Protein AF-A0A6N9DMJ1-F1 (afdb_monomer_lite)

Foldseek 3Di:
DDDPDDPPPPDDDPDDDDPPCCDLLVVLLVLLQVLLVVQLVLLVVLLVCLVVQHADPVRHTWHQPADPDQPDDVSVVVVVVVLNVDSLDLVSSLVSCVNRPTPCSVLLCVLSVPVDLLSRCSVLLNVCSVPVDPVSLVVCQVSCVVVVHPSPDDSSCQQADQDDDPNRTNPGGNSVVSVVSSVSSSVSSD

Radius of gyration: 23.83 Å; chains: 1; bounding box: 73×49×70 Å

Structure (mmCIF, N/CA/C/O backbone):
data_AF-A0A6N9DMJ1-F1
#
_entry.id   AF-A0A6N9DMJ1-F1
#
loop_
_atom_site.group_PDB
_atom_site.id
_atom_site.type_symbol
_atom_site.label_atom_id
_atom_site.label_alt_id
_atom_site.label_comp_id
_atom_site.label_asym_id
_atom_site.label_entity_id
_atom_site.label_seq_id
_atom_site.pdbx_PDB_ins_code
_atom_site.Cartn_x
_atom_site.Cartn_y
_atom_site.Cartn_z
_atom_site.occupancy
_atom_site.B_iso_or_equiv
_atom_site.auth_seq_id
_atom_site.auth_comp_id
_atom_site.auth_asym_id
_atom_site.auth_atom_id
_atom_site.pdbx_PDB_model_num
ATOM 1 N N . MET A 1 1 ? 44.961 -36.821 -47.206 1.00 48.09 1 MET A N 1
ATOM 2 C CA . MET A 1 1 ? 44.931 -35.751 -46.189 1.00 48.09 1 MET A CA 1
ATOM 3 C C . MET A 1 1 ? 43.897 -34.733 -46.658 1.00 48.09 1 MET A C 1
ATOM 5 O O . MET A 1 1 ? 44.241 -33.861 -47.434 1.00 48.09 1 MET A O 1
ATOM 9 N N . GLN A 1 2 ? 42.598 -35.047 -46.607 1.00 44.56 2 GLN A N 1
ATOM 10 C CA . GLN A 1 2 ? 41.718 -34.960 -45.425 1.00 44.56 2 GLN A CA 1
ATOM 11 C C . GLN A 1 2 ? 41.763 -33.569 -44.789 1.00 44.56 2 GLN A C 1
ATOM 13 O O . GLN A 1 2 ? 42.655 -33.308 -44.001 1.00 44.56 2 GLN A O 1
ATOM 18 N N . ASP A 1 3 ? 40.815 -32.719 -45.192 1.00 42.84 3 ASP A N 1
ATOM 19 C CA . ASP A 1 3 ? 40.024 -31.872 -44.287 1.00 42.84 3 ASP A CA 1
ATOM 20 C C . ASP A 1 3 ? 38.804 -31.319 -45.048 1.00 42.84 3 ASP A C 1
ATOM 22 O O . ASP A 1 3 ? 38.715 -30.164 -45.451 1.00 42.84 3 ASP A O 1
ATOM 26 N N . ILE A 1 4 ? 37.854 -32.226 -45.292 1.00 49.34 4 ILE A N 1
ATOM 27 C CA . ILE A 1 4 ? 36.452 -31.923 -45.597 1.00 49.34 4 ILE A CA 1
ATOM 28 C C . ILE A 1 4 ? 35.679 -32.384 -44.363 1.00 49.34 4 ILE A C 1
ATOM 30 O O . ILE A 1 4 ? 35.236 -33.527 -44.314 1.00 49.34 4 ILE A O 1
ATOM 34 N N . ALA A 1 5 ? 35.601 -31.550 -43.329 1.00 48.94 5 ALA A N 1
ATOM 35 C CA . ALA A 1 5 ? 34.722 -31.775 -42.181 1.00 48.94 5 ALA A CA 1
ATOM 36 C C . ALA A 1 5 ? 34.699 -30.534 -41.282 1.00 48.94 5 ALA A C 1
ATOM 38 O O . ALA A 1 5 ? 35.478 -30.433 -40.345 1.00 48.94 5 ALA A O 1
ATOM 39 N N . ASN A 1 6 ? 33.826 -29.574 -41.586 1.00 45.72 6 ASN A N 1
ATOM 40 C CA . ASN A 1 6 ? 33.050 -28.839 -40.574 1.00 45.72 6 ASN A CA 1
ATOM 41 C C . ASN A 1 6 ? 32.061 -27.886 -41.255 1.00 45.72 6 ASN A C 1
ATOM 43 O O . ASN A 1 6 ? 31.980 -26.695 -40.972 1.00 45.72 6 ASN A O 1
ATOM 47 N N . THR A 1 7 ? 31.251 -28.445 -42.153 1.00 46.09 7 THR A N 1
ATOM 48 C CA . THR A 1 7 ? 29.942 -27.880 -42.478 1.00 46.09 7 THR A CA 1
ATOM 49 C C . THR A 1 7 ? 28.982 -28.375 -41.401 1.00 46.09 7 THR A C 1
ATOM 51 O O . THR A 1 7 ? 28.229 -29.323 -41.608 1.00 46.09 7 THR A O 1
ATOM 54 N N . TYR A 1 8 ? 29.051 -27.776 -40.208 1.00 39.81 8 TYR A N 1
ATOM 55 C CA . TYR A 1 8 ? 28.001 -27.945 -39.208 1.00 39.81 8 TYR A CA 1
ATOM 56 C C . TYR A 1 8 ? 26.781 -27.152 -39.673 1.00 39.81 8 TYR A C 1
ATOM 58 O O . TYR A 1 8 ? 26.562 -25.998 -39.316 1.00 39.81 8 TYR A O 1
ATOM 66 N N . VAL A 1 9 ? 25.995 -27.818 -40.515 1.00 46.28 9 VAL A N 1
ATOM 67 C CA . VAL A 1 9 ? 24.560 -27.605 -40.638 1.00 46.28 9 VAL A CA 1
ATOM 68 C C . VAL A 1 9 ? 23.973 -27.875 -39.253 1.00 46.28 9 VAL A C 1
ATOM 70 O O . VAL A 1 9 ? 23.678 -29.015 -38.903 1.00 46.28 9 VAL A O 1
ATOM 73 N N . GLN A 1 10 ? 23.842 -26.837 -38.429 1.00 44.59 10 GLN A N 1
ATOM 74 C CA . GLN A 1 10 ? 22.848 -26.880 -37.368 1.00 44.59 10 GLN A CA 1
ATOM 75 C C . GLN A 1 10 ? 21.499 -26.658 -38.034 1.00 44.59 10 GLN A C 1
ATOM 77 O O . GLN A 1 10 ? 21.154 -25.558 -38.465 1.00 44.59 10 GLN A O 1
ATOM 82 N N . ALA A 1 11 ? 20.792 -27.775 -38.175 1.00 46.66 11 ALA A N 1
ATOM 83 C CA . ALA A 1 11 ? 19.387 -27.830 -38.493 1.00 46.66 11 ALA A CA 1
ATOM 84 C C . ALA A 1 11 ? 18.640 -26.790 -37.650 1.00 46.66 11 ALA A C 1
ATOM 86 O O . ALA A 1 11 ? 18.711 -26.795 -36.420 1.00 46.66 11 ALA A O 1
ATOM 87 N N . GLN A 1 12 ? 17.937 -25.896 -38.339 1.00 42.41 12 GLN A N 1
ATOM 88 C CA . GLN A 1 12 ? 16.855 -25.129 -37.752 1.00 42.41 12 GLN A CA 1
ATOM 89 C C . GLN A 1 12 ? 15.880 -26.139 -37.146 1.00 42.41 12 GLN A C 1
ATOM 91 O O . GLN A 1 12 ? 15.235 -26.893 -37.877 1.00 42.41 12 GLN A O 1
ATOM 96 N N . SER A 1 13 ? 15.817 -26.191 -35.814 1.00 43.28 13 SER A N 1
ATOM 97 C CA . SER A 1 13 ? 14.715 -26.860 -35.132 1.00 43.28 13 SER A CA 1
ATOM 98 C C . SER A 1 13 ? 13.409 -26.276 -35.675 1.00 43.28 13 SER A C 1
ATOM 100 O O . SER A 1 13 ? 13.288 -25.047 -35.738 1.00 43.28 13 SER A O 1
ATOM 102 N N . PRO A 1 14 ? 12.448 -27.117 -36.091 1.00 42.91 14 PRO A N 1
ATOM 103 C CA . PRO A 1 14 ? 11.146 -26.636 -36.512 1.00 42.91 14 PRO A CA 1
ATOM 104 C C . PRO A 1 14 ? 10.507 -25.884 -35.346 1.00 42.91 14 PRO A C 1
ATOM 106 O O . PRO A 1 14 ? 10.631 -26.302 -34.194 1.00 42.91 14 PRO A O 1
ATOM 109 N N . ALA A 1 15 ? 9.878 -24.757 -35.679 1.00 50.97 15 ALA A N 1
ATOM 110 C CA . ALA A 1 15 ? 9.112 -23.911 -34.781 1.00 50.97 15 ALA A CA 1
ATOM 111 C C . ALA A 1 15 ? 8.295 -24.762 -33.799 1.00 50.97 15 ALA A C 1
ATOM 113 O O . ALA A 1 15 ? 7.338 -25.429 -34.186 1.00 50.97 15 ALA A O 1
ATOM 114 N N . SER A 1 16 ? 8.720 -24.766 -32.537 1.00 51.31 16 SER A N 1
ATOM 115 C CA . SER A 1 16 ? 7.901 -25.254 -31.441 1.00 51.31 16 SER A CA 1
ATOM 116 C C . SER A 1 16 ? 6.768 -24.254 -31.258 1.00 51.31 16 SER A C 1
ATOM 118 O O . SER A 1 16 ? 7.025 -23.119 -30.860 1.00 51.31 16 SER A O 1
ATOM 120 N N . ASP A 1 17 ? 5.573 -24.696 -31.633 1.00 46.66 17 ASP A N 1
ATOM 121 C CA . ASP A 1 17 ? 4.243 -24.215 -31.272 1.00 46.66 17 ASP A CA 1
ATOM 122 C C . ASP A 1 17 ? 4.176 -22.878 -30.514 1.00 46.66 17 ASP A C 1
ATOM 124 O O . ASP A 1 17 ? 4.609 -22.759 -29.366 1.00 46.66 17 ASP A O 1
ATOM 128 N N . ASP A 1 18 ? 3.550 -21.903 -31.179 1.00 49.56 18 ASP A N 1
ATOM 129 C CA . ASP A 1 18 ? 3.146 -20.575 -30.716 1.00 49.56 18 ASP A CA 1
ATOM 130 C C . ASP A 1 18 ? 2.353 -20.601 -29.391 1.00 49.56 18 ASP A C 1
ATOM 132 O O . ASP A 1 18 ? 1.144 -20.360 -29.342 1.00 49.56 18 ASP A O 1
ATOM 136 N N . VAL A 1 19 ? 3.031 -20.817 -28.266 1.00 51.94 19 VAL A N 1
ATOM 137 C CA . VAL A 1 19 ? 2.622 -20.171 -27.021 1.00 51.94 19 VAL A CA 1
ATOM 138 C C . VAL A 1 19 ? 3.154 -18.749 -27.152 1.00 51.94 19 VAL A C 1
ATOM 140 O O . VAL A 1 19 ? 4.377 -18.588 -27.178 1.00 51.94 19 VAL A O 1
ATOM 143 N N . PRO A 1 20 ? 2.300 -17.712 -27.290 1.00 49.28 20 PRO A N 1
ATOM 144 C CA . PRO A 1 20 ? 2.798 -16.345 -27.306 1.00 49.28 20 PRO A CA 1
ATOM 145 C C . PRO A 1 20 ? 3.672 -16.197 -26.073 1.00 49.28 20 PRO A C 1
ATOM 147 O O . PRO A 1 20 ? 3.232 -16.591 -24.995 1.00 49.28 20 PRO A O 1
ATOM 150 N N . ASP A 1 21 ? 4.905 -15.719 -26.244 1.00 53.44 21 ASP A N 1
ATOM 151 C CA . ASP A 1 21 ? 5.816 -15.438 -25.144 1.00 53.44 21 ASP A CA 1
ATOM 152 C C . ASP A 1 21 ? 5.040 -14.585 -24.129 1.00 53.44 21 ASP A C 1
ATOM 154 O O . ASP A 1 21 ? 4.859 -13.379 -24.290 1.00 53.44 21 ASP A O 1
ATOM 158 N N . GLN A 1 22 ? 4.496 -15.243 -23.102 1.00 55.53 22 GLN A N 1
ATOM 159 C CA . GLN A 1 22 ? 3.844 -14.628 -21.951 1.00 55.53 22 GLN A CA 1
ATOM 160 C C . GLN A 1 22 ? 4.918 -14.061 -21.007 1.00 55.53 22 GLN A C 1
ATOM 162 O O . GLN A 1 22 ? 4.653 -13.839 -19.828 1.00 55.53 22 GLN A O 1
ATOM 167 N N . SER A 1 23 ? 6.135 -13.868 -21.550 1.00 74.12 23 SER A N 1
ATOM 168 C CA . SER A 1 23 ? 7.002 -12.695 -21.504 1.00 74.12 23 SER A CA 1
ATOM 169 C C . SER A 1 23 ? 6.812 -11.875 -20.234 1.00 74.12 23 SER A C 1
ATOM 171 O O . SER A 1 23 ? 5.728 -11.327 -20.040 1.00 74.12 23 SER A O 1
ATOM 173 N N . PRO A 1 24 ? 7.848 -11.721 -19.396 1.00 85.94 24 PRO A N 1
ATOM 174 C CA . PRO A 1 24 ? 7.848 -11.148 -18.042 1.00 85.94 24 PRO A CA 1
ATOM 175 C C . PRO A 1 24 ? 6.878 -9.994 -17.723 1.00 85.94 24 PRO A C 1
ATOM 177 O O . PRO A 1 24 ? 6.493 -9.815 -16.572 1.00 85.94 24 PRO A O 1
ATOM 180 N N . ASP A 1 25 ? 6.485 -9.206 -18.719 1.00 89.81 25 ASP A N 1
ATOM 181 C CA . ASP A 1 25 ? 5.453 -8.178 -18.644 1.00 89.81 25 ASP A CA 1
ATOM 182 C C . ASP A 1 25 ? 4.109 -8.680 -18.088 1.00 89.81 25 ASP A C 1
AT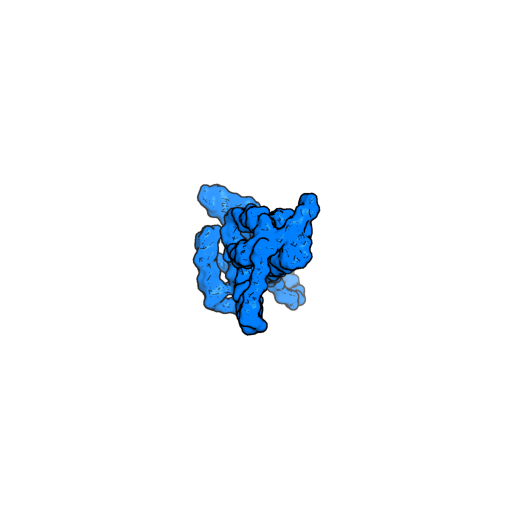OM 184 O O . ASP A 1 25 ? 3.540 -8.012 -17.228 1.00 89.81 25 ASP A O 1
ATOM 188 N N . LEU A 1 26 ? 3.611 -9.852 -18.514 1.00 91.38 26 LEU A N 1
ATOM 189 C CA . LEU A 1 26 ? 2.333 -10.384 -18.014 1.00 91.38 26 LEU A CA 1
ATOM 190 C C . LEU A 1 26 ? 2.434 -10.765 -16.533 1.00 91.38 26 LEU A C 1
ATOM 192 O O . LEU A 1 26 ? 1.564 -10.408 -15.738 1.00 91.38 26 LEU A O 1
ATOM 196 N N . THR A 1 27 ? 3.516 -11.445 -16.150 1.00 93.06 27 THR A N 1
ATOM 197 C CA . THR A 1 27 ? 3.776 -11.821 -14.756 1.00 93.06 27 THR A CA 1
ATOM 198 C C . THR A 1 27 ? 3.914 -10.588 -13.870 1.00 93.06 27 THR A C 1
ATOM 200 O O . THR A 1 27 ? 3.295 -10.520 -12.811 1.00 93.06 27 THR A O 1
ATOM 203 N N . VAL A 1 28 ? 4.680 -9.583 -14.300 1.00 94.19 28 VAL A N 1
ATOM 204 C CA . VAL A 1 28 ? 4.850 -8.342 -13.533 1.00 94.19 28 VAL A CA 1
ATOM 205 C C . VAL A 1 28 ? 3.536 -7.570 -13.441 1.00 94.19 28 VAL A C 1
ATOM 207 O O . VAL A 1 28 ? 3.205 -7.079 -12.363 1.00 94.19 28 VAL A O 1
ATOM 210 N N . ALA A 1 29 ? 2.766 -7.495 -14.530 1.00 94.50 29 ALA A N 1
ATOM 211 C CA . ALA A 1 29 ? 1.447 -6.876 -14.530 1.00 94.50 29 ALA A CA 1
ATOM 212 C C . ALA A 1 29 ? 0.519 -7.541 -13.507 1.00 94.50 29 ALA A C 1
ATOM 214 O O . ALA A 1 29 ? -0.064 -6.843 -12.677 1.00 94.50 29 ALA A O 1
ATOM 215 N N . TYR A 1 30 ? 0.437 -8.875 -13.531 1.00 94.62 30 TYR A N 1
ATOM 216 C CA . TYR A 1 30 ? -0.346 -9.654 -12.576 1.00 94.62 30 TYR A CA 1
ATOM 217 C C . TYR A 1 30 ? 0.082 -9.356 -11.137 1.00 94.62 30 TYR A C 1
ATOM 219 O O . TYR A 1 30 ? -0.740 -8.922 -10.335 1.00 94.62 30 TYR A O 1
ATOM 227 N N . VAL A 1 31 ? 1.377 -9.484 -10.825 1.00 95.31 31 VAL A N 1
ATOM 228 C CA . VAL A 1 31 ? 1.892 -9.251 -9.466 1.00 95.31 31 VAL A CA 1
ATOM 229 C C . VAL A 1 31 ? 1.574 -7.838 -8.985 1.00 95.31 31 VAL A C 1
ATOM 231 O O . VAL A 1 31 ? 1.120 -7.670 -7.861 1.00 95.31 31 VAL A O 1
ATOM 234 N N . VAL A 1 32 ? 1.772 -6.812 -9.815 1.00 95.12 32 VAL A N 1
ATOM 235 C CA . VAL A 1 32 ? 1.497 -5.420 -9.427 1.00 95.12 32 VAL A CA 1
ATOM 236 C C . VAL A 1 32 ? 0.007 -5.182 -9.170 1.00 95.12 32 VAL A C 1
ATOM 238 O O . VAL A 1 32 ? -0.339 -4.494 -8.208 1.00 95.12 32 VAL A O 1
ATOM 241 N N . ILE A 1 33 ? -0.870 -5.721 -10.022 1.00 93.94 33 ILE A N 1
ATOM 242 C CA . ILE A 1 33 ? -2.325 -5.576 -9.877 1.00 93.94 33 ILE A CA 1
ATOM 243 C C . ILE A 1 33 ? -2.807 -6.280 -8.606 1.00 93.94 33 ILE A C 1
ATOM 245 O O . ILE A 1 33 ? -3.560 -5.685 -7.829 1.00 93.94 33 ILE A O 1
ATOM 249 N N . GLU A 1 34 ? -2.355 -7.512 -8.379 1.00 95.19 34 GLU A N 1
ATOM 250 C CA . GLU A 1 34 ? -2.705 -8.285 -7.188 1.00 95.19 34 GLU A CA 1
ATOM 251 C C . 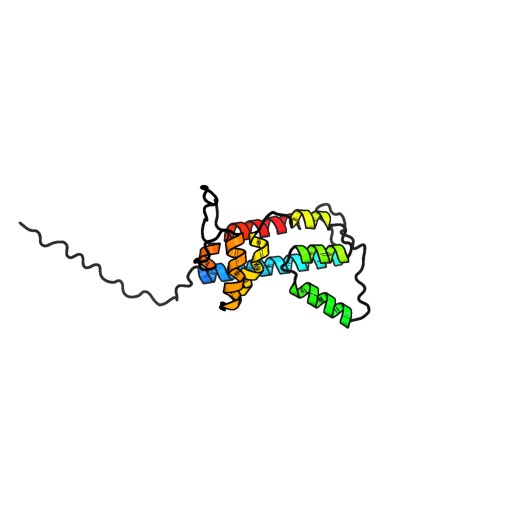GLU A 1 34 ? -2.160 -7.632 -5.920 1.00 95.19 34 GLU A C 1
ATOM 253 O O . GLU A 1 34 ? -2.871 -7.535 -4.925 1.00 95.19 34 GLU A O 1
ATOM 258 N N . LEU A 1 35 ? -0.940 -7.096 -5.958 1.00 93.94 35 LEU A N 1
ATOM 259 C CA . LEU A 1 35 ? -0.326 -6.447 -4.805 1.00 93.94 35 LEU A CA 1
ATOM 260 C C . LEU A 1 35 ? -1.065 -5.167 -4.384 1.00 93.94 35 LEU A C 1
ATOM 262 O O . LEU A 1 35 ? -1.300 -4.949 -3.194 1.00 93.94 35 LEU A O 1
ATOM 266 N N . ASP A 1 36 ? -1.464 -4.330 -5.348 1.00 92.69 36 ASP A N 1
ATOM 267 C CA . ASP A 1 36 ? -2.265 -3.124 -5.084 1.00 92.69 36 ASP A CA 1
ATOM 268 C C . ASP A 1 36 ? -3.653 -3.488 -4.535 1.00 92.69 36 ASP A C 1
ATOM 270 O O . ASP A 1 36 ? -4.134 -2.881 -3.572 1.00 92.69 36 ASP A O 1
ATOM 274 N N . SER A 1 37 ? -4.270 -4.529 -5.104 1.00 92.19 37 SER A N 1
ATOM 275 C CA . SER A 1 37 ? -5.580 -5.033 -4.680 1.00 92.19 37 SER A CA 1
ATOM 276 C C . SER A 1 37 ? -5.531 -5.630 -3.273 1.00 92.19 37 SER A C 1
ATOM 278 O O . SER A 1 37 ? -6.397 -5.326 -2.449 1.00 92.19 37 SER A O 1
ATOM 280 N N . LEU A 1 38 ? -4.495 -6.419 -2.969 1.00 93.19 38 LEU A N 1
ATOM 281 C CA . LEU A 1 38 ? -4.230 -6.982 -1.648 1.00 93.19 38 LEU A CA 1
ATOM 282 C C . LEU A 1 38 ? -4.125 -5.867 -0.610 1.00 93.19 38 LEU A C 1
ATOM 284 O O . LEU A 1 38 ? -4.860 -5.879 0.375 1.00 93.19 38 LEU A O 1
ATOM 288 N N . TRP A 1 39 ? -3.283 -4.861 -0.860 1.00 91.50 39 TRP A N 1
ATOM 289 C CA . TRP A 1 39 ? -3.140 -3.726 0.047 1.00 91.50 39 TRP A CA 1
ATOM 290 C C . TRP A 1 39 ? -4.466 -2.985 0.267 1.00 91.50 39 TRP A C 1
ATOM 292 O O . TRP A 1 39 ? -4.852 -2.723 1.410 1.00 91.50 39 TRP A O 1
ATOM 302 N N . ALA A 1 40 ? -5.186 -2.656 -0.809 1.00 90.31 40 ALA A N 1
ATOM 303 C CA . ALA A 1 40 ? -6.457 -1.949 -0.707 1.00 90.31 40 ALA A CA 1
ATOM 304 C C . ALA A 1 40 ? -7.491 -2.745 0.107 1.00 90.31 40 ALA A C 1
ATOM 306 O O . ALA A 1 40 ? -8.225 -2.161 0.908 1.00 90.31 40 ALA A O 1
ATOM 307 N N . ASN A 1 41 ? -7.537 -4.067 -0.068 1.00 91.06 41 ASN A N 1
ATOM 308 C CA . ASN A 1 41 ? -8.437 -4.944 0.672 1.00 91.06 41 ASN A CA 1
ATOM 309 C C . ASN A 1 41 ? -8.025 -5.089 2.138 1.00 91.06 41 ASN A C 1
ATOM 311 O O . ASN A 1 41 ? -8.896 -4.997 3.000 1.00 91.06 41 ASN A O 1
ATOM 315 N N . THR A 1 42 ? -6.731 -5.199 2.450 1.00 91.38 42 THR A N 1
ATOM 316 C CA . THR A 1 42 ? -6.253 -5.183 3.840 1.00 91.38 42 THR A CA 1
ATOM 317 C C . THR A 1 42 ? -6.597 -3.867 4.530 1.00 91.38 42 THR A C 1
ATOM 319 O O . THR A 1 42 ? -7.108 -3.878 5.646 1.00 91.38 42 THR A O 1
ATOM 322 N N . ALA A 1 43 ? -6.384 -2.722 3.873 1.00 90.44 43 ALA A N 1
ATOM 323 C CA . ALA A 1 43 ? -6.711 -1.416 4.442 1.00 90.44 43 ALA A CA 1
ATOM 324 C C . ALA A 1 43 ? -8.212 -1.284 4.762 1.00 90.44 43 ALA A C 1
ATOM 326 O O . ALA A 1 43 ? -8.579 -0.791 5.832 1.00 90.44 43 ALA A O 1
ATOM 327 N N . LYS A 1 44 ? -9.081 -1.766 3.862 1.00 89.06 44 LYS A N 1
ATOM 328 C CA . LYS A 1 44 ? -10.535 -1.830 4.082 1.00 89.06 44 LYS A CA 1
ATOM 329 C C . LYS A 1 44 ? -10.890 -2.769 5.231 1.00 89.06 44 LYS A C 1
ATOM 331 O O . LYS A 1 44 ? -11.639 -2.374 6.120 1.00 89.06 44 LYS A O 1
ATOM 336 N N . ALA A 1 45 ? -10.353 -3.988 5.215 1.00 90.19 45 ALA A N 1
ATOM 337 C CA . ALA A 1 45 ? -10.612 -4.997 6.234 1.00 90.19 45 ALA A CA 1
ATOM 338 C C . ALA A 1 45 ? -10.199 -4.488 7.616 1.00 90.19 45 ALA A C 1
ATOM 340 O O . ALA A 1 45 ? -10.999 -4.548 8.539 1.00 90.19 45 ALA A O 1
ATOM 341 N N . LEU A 1 46 ? -9.016 -3.880 7.737 1.00 89.19 46 LEU A N 1
ATOM 342 C CA . LEU A 1 46 ? -8.559 -3.260 8.977 1.00 89.19 46 LEU A CA 1
ATOM 343 C C . LEU A 1 46 ? -9.533 -2.181 9.459 1.00 89.19 46 LEU A C 1
ATOM 345 O O . LEU A 1 46 ? -9.932 -2.190 10.620 1.00 89.19 46 LEU A O 1
ATOM 349 N N . PHE A 1 47 ? -9.935 -1.260 8.580 1.00 88.12 47 PHE A N 1
ATOM 350 C CA . PHE A 1 47 ? -10.879 -0.205 8.947 1.00 88.12 47 PHE A CA 1
ATOM 351 C C . PHE A 1 47 ? -12.218 -0.775 9.444 1.00 88.12 47 PHE A C 1
ATOM 353 O O . PHE A 1 47 ? -12.741 -0.317 10.459 1.00 88.12 47 PHE A O 1
ATOM 360 N N . VAL A 1 48 ? -12.753 -1.795 8.767 1.00 87.38 48 VAL A N 1
ATOM 361 C CA . VAL A 1 48 ? -13.996 -2.471 9.167 1.00 87.38 48 VAL A CA 1
ATOM 362 C C . VAL A 1 48 ? -13.818 -3.230 10.483 1.00 87.38 48 VAL A C 1
ATOM 364 O O . VAL A 1 48 ? -14.666 -3.108 11.359 1.00 87.38 48 VAL A O 1
ATOM 367 N N . SER A 1 49 ? -12.713 -3.951 10.672 1.00 88.50 49 SER A N 1
ATOM 368 C CA . SER A 1 49 ? -12.401 -4.653 11.922 1.00 88.50 49 SER A CA 1
ATOM 369 C C . SER A 1 49 ? -12.339 -3.692 13.107 1.00 88.50 49 SER A C 1
ATOM 371 O O . SER A 1 49 ? -12.936 -3.957 14.148 1.00 88.50 49 SER A O 1
ATOM 373 N N . VAL A 1 50 ? -11.701 -2.529 12.935 1.00 87.00 50 VAL A N 1
ATOM 374 C CA . VAL A 1 50 ? -11.724 -1.454 13.938 1.00 87.00 50 VAL A CA 1
ATOM 375 C C . VAL A 1 50 ? -13.156 -0.983 14.197 1.00 87.00 50 VAL A C 1
ATOM 377 O O . VAL A 1 50 ? -13.544 -0.807 15.350 1.00 87.00 50 VAL A O 1
ATOM 380 N N . ALA A 1 51 ? -13.972 -0.834 13.151 1.00 83.38 51 ALA A N 1
ATOM 381 C CA . ALA A 1 51 ? -15.364 -0.417 13.299 1.00 83.38 51 ALA A CA 1
ATOM 382 C C . ALA A 1 51 ? -16.254 -1.432 14.031 1.00 83.38 51 ALA A C 1
ATOM 384 O O . ALA A 1 51 ? -17.190 -1.045 14.731 1.00 83.38 51 ALA A O 1
ATOM 385 N N . LEU A 1 52 ? -15.939 -2.720 13.915 1.00 85.25 52 LEU A N 1
ATOM 386 C CA . LEU A 1 52 ? -16.604 -3.808 14.631 1.00 85.25 52 LEU A CA 1
ATOM 387 C C . LEU A 1 52 ? -16.037 -4.018 16.049 1.00 85.25 52 LEU A C 1
ATOM 389 O O . LEU A 1 52 ? -16.551 -4.834 16.816 1.00 85.25 52 LEU A O 1
ATOM 393 N N . GLY A 1 53 ? -15.014 -3.248 16.431 1.00 84.62 53 GLY A N 1
ATOM 394 C CA . GLY A 1 53 ? -14.375 -3.312 17.739 1.00 84.62 53 GLY A CA 1
ATOM 395 C C . GLY A 1 53 ? -13.517 -4.560 17.920 1.00 84.62 53 GLY A C 1
ATOM 396 O O . GLY A 1 53 ? -13.640 -5.213 18.957 1.00 84.62 53 GLY A O 1
ATOM 397 N N . ALA A 1 54 ? -12.698 -4.886 16.916 1.00 89.06 54 ALA A N 1
ATOM 398 C CA . ALA A 1 54 ? -11.661 -5.912 16.993 1.00 89.06 54 ALA A CA 1
ATOM 399 C C . ALA A 1 54 ? -10.645 -5.622 18.111 1.00 89.06 54 ALA A C 1
ATOM 401 O O . ALA A 1 54 ? -10.471 -4.474 18.523 1.00 89.06 54 ALA A O 1
ATOM 402 N N . SER A 1 55 ? -9.961 -6.664 18.575 1.00 88.06 55 SER A N 1
ATOM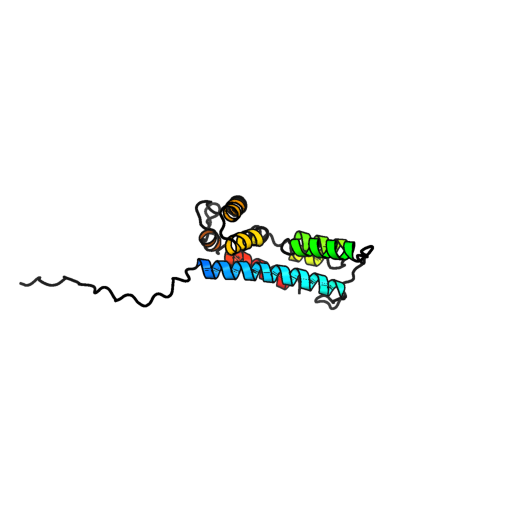 403 C CA . SER A 1 55 ? -8.824 -6.547 19.490 1.00 88.06 55 SER A CA 1
ATOM 404 C C . SER A 1 55 ? -7.504 -6.566 18.726 1.00 88.06 55 SER A C 1
ATOM 406 O O . SER A 1 55 ? -7.419 -7.153 17.650 1.00 88.06 55 SER A O 1
ATOM 408 N N . ASP A 1 56 ? -6.484 -5.920 19.283 1.00 84.00 56 ASP A N 1
ATOM 409 C CA . ASP A 1 56 ? -5.106 -6.038 18.809 1.00 84.00 56 ASP A CA 1
ATOM 410 C C . ASP A 1 56 ? -4.455 -7.369 19.242 1.00 84.00 56 ASP A C 1
ATOM 412 O O . ASP A 1 56 ? -5.055 -8.170 19.967 1.00 84.00 56 ASP A O 1
ATOM 416 N N . GLY A 1 57 ? -3.202 -7.596 18.829 1.00 80.81 57 GLY A N 1
ATOM 417 C CA . GLY A 1 57 ? -2.433 -8.792 19.195 1.00 80.81 57 GLY A CA 1
ATOM 418 C C . GLY A 1 57 ? -2.180 -8.973 20.703 1.00 80.81 57 GLY A C 1
ATOM 419 O O . GLY A 1 57 ? -1.797 -10.061 21.126 1.00 80.81 57 GLY A O 1
ATOM 420 N N . SER A 1 58 ? -2.418 -7.946 21.530 1.00 85.06 58 SER A N 1
ATOM 421 C CA . SER A 1 58 ? -2.364 -8.026 23.000 1.00 85.06 58 SER A CA 1
ATOM 422 C C . SER A 1 58 ? -3.716 -8.369 23.641 1.00 85.06 58 SER A C 1
ATOM 424 O O . SER A 1 58 ? -3.806 -8.517 24.859 1.00 85.06 58 SER A O 1
ATOM 426 N N . GLY A 1 59 ? -4.775 -8.489 22.836 1.00 85.88 59 GLY A N 1
ATOM 427 C CA . GLY A 1 59 ? -6.151 -8.678 23.291 1.00 85.88 59 GLY A CA 1
ATOM 428 C C . GLY A 1 59 ? -6.871 -7.373 23.657 1.00 85.88 59 GLY A C 1
ATOM 429 O O . GLY A 1 59 ? -8.050 -7.415 24.018 1.00 85.88 59 GLY A O 1
ATOM 430 N N . THR A 1 60 ? -6.218 -6.214 23.523 1.00 87.25 60 THR A N 1
ATOM 431 C CA . THR A 1 60 ? -6.804 -4.905 23.839 1.00 87.25 60 THR A CA 1
ATOM 432 C C . THR A 1 60 ? -7.767 -4.490 22.737 1.00 87.25 60 THR A C 1
ATOM 434 O O . THR A 1 60 ? -7.420 -4.487 21.557 1.00 87.25 60 THR A O 1
ATOM 437 N N . ARG A 1 61 ? -8.997 -4.121 23.106 1.00 89.81 61 ARG A N 1
ATOM 438 C CA . ARG A 1 61 ? -10.016 -3.719 22.135 1.00 89.81 61 ARG A CA 1
ATOM 439 C C . ARG A 1 61 ? -9.661 -2.384 21.481 1.00 89.81 61 ARG A C 1
ATOM 441 O O . ARG A 1 61 ? -9.407 -1.399 22.169 1.00 89.81 61 ARG A O 1
ATOM 448 N N . VAL A 1 62 ? -9.727 -2.327 20.154 1.00 88.44 62 VAL A N 1
ATOM 449 C CA . VAL A 1 62 ? -9.598 -1.074 19.414 1.00 88.44 62 VAL A CA 1
ATOM 450 C C . VAL A 1 62 ? -10.932 -0.338 19.438 1.00 88.44 62 VAL A C 1
ATOM 452 O O . VAL A 1 62 ? -11.916 -0.755 18.829 1.00 88.44 62 VAL A O 1
ATOM 455 N N . GLU A 1 63 ? -10.960 0.788 20.141 1.00 87.50 63 GLU A N 1
ATOM 456 C CA . GLU A 1 63 ? -12.142 1.645 20.234 1.00 87.50 63 GLU A CA 1
ATOM 457 C C . GLU A 1 63 ? -12.137 2.774 19.195 1.00 87.50 63 GLU A C 1
ATOM 459 O O . GLU A 1 63 ? -11.093 3.365 18.902 1.00 87.50 63 GLU A O 1
ATOM 464 N N . MET A 1 64 ? -13.326 3.114 18.684 1.00 87.44 64 MET A N 1
ATOM 465 C CA . MET A 1 64 ? -13.581 4.353 17.944 1.00 87.44 64 MET A CA 1
ATOM 466 C C . MET A 1 64 ? -14.132 5.402 18.908 1.00 87.44 64 MET A C 1
ATOM 468 O O . MET A 1 64 ? -15.279 5.309 19.350 1.00 87.44 64 MET A O 1
ATOM 472 N N . THR A 1 65 ? -13.345 6.435 19.201 1.00 84.75 65 THR A N 1
ATOM 473 C CA . THR A 1 65 ? -13.792 7.543 20.066 1.00 84.75 65 THR A CA 1
ATOM 474 C C . THR A 1 65 ? -14.747 8.500 19.351 1.00 84.75 65 THR A C 1
ATOM 476 O O . THR A 1 65 ? -15.469 9.259 19.996 1.00 84.75 65 THR A O 1
ATOM 479 N N . LYS A 1 66 ? -14.791 8.462 18.012 1.00 79.44 66 LYS A N 1
ATOM 480 C CA . LYS A 1 66 ? -15.718 9.242 17.191 1.00 79.44 66 LYS A CA 1
ATOM 481 C C . LYS A 1 66 ? -16.473 8.308 16.265 1.00 79.44 66 LYS A C 1
ATOM 483 O O . LYS A 1 66 ? -15.900 7.695 15.370 1.00 79.44 66 LYS A O 1
ATOM 488 N N . ARG A 1 67 ? -17.791 8.243 16.424 1.00 68.62 67 ARG A N 1
ATOM 489 C CA . ARG A 1 67 ? -18.628 7.590 15.420 1.00 68.62 67 ARG A CA 1
ATOM 490 C C . ARG A 1 67 ? -18.862 8.584 14.285 1.00 68.62 67 ARG A C 1
ATOM 492 O O . ARG A 1 67 ? -19.428 9.646 14.551 1.00 68.62 67 ARG A O 1
ATOM 499 N N . PRO A 1 68 ? -18.431 8.293 13.045 1.00 64.56 68 PRO A N 1
ATOM 500 C CA . PRO A 1 68 ? -18.865 9.088 11.913 1.00 64.56 68 PRO A CA 1
ATOM 501 C C . PRO A 1 68 ? -20.385 8.931 11.831 1.00 64.56 68 PRO A C 1
ATOM 503 O O . PRO A 1 68 ? -20.889 7.854 11.533 1.00 64.56 68 PRO A O 1
ATOM 506 N N . SER A 1 69 ? -21.109 9.992 12.176 1.00 65.19 69 SER A N 1
ATOM 507 C CA . SER A 1 69 ? -22.555 10.074 12.006 1.00 65.19 69 SER A CA 1
ATOM 508 C C . SER A 1 69 ? -22.810 10.904 10.753 1.00 65.19 69 SER A C 1
ATOM 510 O O . SER A 1 69 ? -22.841 12.137 10.834 1.00 65.19 69 SER A O 1
ATOM 512 N N . PRO A 1 70 ? -22.881 10.282 9.563 1.00 70.50 70 PRO A N 1
ATOM 513 C CA . PRO A 1 70 ? -23.331 11.004 8.389 1.00 70.50 70 PRO A CA 1
ATOM 514 C C . PRO A 1 70 ? -24.761 11.490 8.647 1.00 70.50 70 PRO A C 1
ATOM 516 O O . PRO A 1 70 ? -25.619 10.717 9.072 1.00 70.50 70 PRO A O 1
ATOM 519 N N . GLN A 1 71 ? -25.021 12.774 8.392 1.00 77.69 71 GLN A N 1
ATOM 520 C CA . GLN A 1 71 ? -26.352 13.380 8.516 1.00 77.69 71 GLN A CA 1
ATOM 521 C C . GLN A 1 71 ? -27.255 12.934 7.349 1.00 77.69 71 GLN A C 1
ATOM 523 O O . GLN A 1 71 ? -27.686 13.738 6.529 1.00 77.69 71 GLN A O 1
ATOM 528 N N . GLY A 1 72 ? -27.485 11.626 7.228 1.00 73.94 72 GLY A N 1
ATOM 529 C CA . GLY A 1 72 ? -28.294 11.010 6.181 1.00 73.94 72 GLY A CA 1
ATOM 530 C C . GLY A 1 72 ? -27.512 10.142 5.191 1.00 73.94 72 GLY A C 1
ATOM 531 O O . GLY A 1 72 ? -26.281 10.138 5.132 1.00 73.94 72 GLY A O 1
ATOM 532 N N . LEU A 1 73 ? -28.269 9.391 4.386 1.00 70.06 73 LEU A N 1
ATOM 533 C CA . LEU A 1 73 ? -27.756 8.376 3.462 1.00 70.06 73 LEU A CA 1
ATOM 534 C C . LEU A 1 73 ? -26.827 8.953 2.383 1.00 70.06 73 LEU A C 1
ATOM 536 O O . LEU A 1 73 ? -25.793 8.361 2.095 1.00 70.06 73 LEU A O 1
ATOM 540 N N . ALA A 1 74 ? -27.152 10.117 1.813 1.00 73.81 74 ALA A N 1
ATOM 541 C CA . ALA A 1 74 ? -26.326 10.745 0.778 1.00 73.81 74 ALA A CA 1
ATOM 542 C C . ALA A 1 74 ? -24.923 11.102 1.299 1.00 73.81 74 ALA A C 1
ATOM 544 O O . ALA A 1 74 ? -23.924 10.797 0.652 1.00 73.81 74 ALA A O 1
ATOM 545 N N . ALA A 1 75 ? -24.838 11.665 2.508 1.00 71.94 75 ALA A N 1
ATOM 546 C CA . ALA A 1 75 ? -23.564 11.965 3.157 1.00 71.94 75 ALA A CA 1
ATOM 547 C C . ALA A 1 75 ? -22.772 10.686 3.489 1.00 71.94 75 ALA A C 1
ATOM 549 O O . ALA A 1 75 ? -21.548 10.670 3.368 1.00 71.94 75 ALA A O 1
ATOM 550 N N . ALA A 1 76 ? -23.463 9.604 3.865 1.00 68.25 76 ALA A N 1
ATOM 551 C CA . ALA A 1 76 ? -22.842 8.303 4.106 1.00 68.25 76 ALA A CA 1
ATOM 552 C C . ALA A 1 76 ? -22.247 7.705 2.820 1.00 68.25 76 ALA A C 1
ATOM 554 O O . ALA A 1 76 ? -21.115 7.225 2.828 1.00 68.25 76 ALA A O 1
ATOM 555 N N . LEU A 1 77 ? -22.991 7.772 1.711 1.00 72.94 77 LEU A N 1
ATOM 556 C CA . LEU A 1 77 ? -22.557 7.283 0.401 1.00 72.94 77 LEU A CA 1
ATOM 557 C C . LEU A 1 77 ? -21.379 8.089 -0.151 1.00 72.94 77 LEU A C 1
ATOM 559 O O . LEU A 1 77 ? -20.436 7.500 -0.671 1.00 72.94 77 LEU A O 1
ATOM 563 N N . GLU A 1 78 ? -21.390 9.415 -0.009 1.00 77.94 78 GLU A N 1
ATOM 564 C CA . GLU A 1 78 ? -20.260 10.254 -0.426 1.00 77.94 78 GLU A CA 1
ATOM 565 C C . GLU A 1 78 ? -19.003 9.981 0.407 1.00 77.94 78 GLU A C 1
ATOM 567 O O . GLU A 1 78 ? -17.909 9.856 -0.146 1.00 77.94 78 GLU A O 1
ATOM 572 N N . LEU A 1 79 ? -19.150 9.785 1.722 1.00 72.12 79 LEU A N 1
ATOM 573 C CA . LEU A 1 79 ? -18.038 9.363 2.573 1.00 72.12 79 LEU A CA 1
ATOM 574 C C . LEU A 1 79 ? -17.488 7.997 2.133 1.00 72.12 79 LEU A C 1
ATOM 576 O O . LEU A 1 79 ? -16.274 7.836 2.013 1.00 72.12 79 LEU A O 1
ATOM 580 N N . ALA A 1 80 ? -18.366 7.031 1.850 1.00 72.56 80 ALA A N 1
ATOM 581 C CA . ALA A 1 80 ? -17.973 5.707 1.377 1.00 72.56 80 ALA A CA 1
ATOM 582 C C . ALA A 1 80 ? -17.232 5.770 0.031 1.00 72.56 80 ALA A C 1
ATOM 584 O O . ALA A 1 80 ? -16.172 5.161 -0.102 1.00 72.56 80 ALA A O 1
ATOM 585 N N . ARG A 1 81 ? -17.725 6.560 -0.933 1.00 78.94 81 ARG A N 1
ATOM 586 C CA . ARG A 1 81 ? -17.087 6.772 -2.246 1.00 78.94 81 ARG A CA 1
ATOM 587 C C . ARG A 1 81 ? -15.711 7.417 -2.130 1.00 78.94 81 ARG A C 1
ATOM 589 O O . ARG A 1 81 ? -14.764 7.004 -2.797 1.00 78.94 81 ARG A O 1
ATOM 596 N N . GLU A 1 82 ? -15.584 8.446 -1.300 1.00 74.81 82 GLU A N 1
ATOM 597 C CA . GLU A 1 82 ? -14.312 9.140 -1.097 1.00 74.81 82 GLU A CA 1
ATOM 598 C C . GLU A 1 82 ? -13.263 8.215 -0.464 1.00 74.81 82 GLU A C 1
ATOM 600 O O . GLU A 1 82 ? -12.098 8.215 -0.879 1.00 74.81 82 GLU A O 1
ATOM 605 N N . LEU A 1 83 ? -13.681 7.388 0.498 1.00 72.69 83 LEU A N 1
ATOM 606 C CA . LEU A 1 83 ? -12.839 6.347 1.076 1.00 72.69 83 LEU A CA 1
ATOM 607 C C . LEU A 1 83 ? -12.457 5.301 0.019 1.00 72.69 83 LEU A C 1
ATOM 609 O O . LEU A 1 83 ? -11.272 5.005 -0.149 1.00 72.69 83 LEU A O 1
ATOM 613 N N . GLU A 1 84 ? -13.433 4.814 -0.754 1.00 73.69 84 GLU A N 1
ATOM 614 C CA . GLU A 1 84 ? -13.254 3.813 -1.810 1.00 73.69 84 GLU A CA 1
ATOM 615 C C . GLU A 1 84 ? -12.171 4.205 -2.820 1.00 73.69 84 GLU A C 1
ATOM 617 O O . GLU A 1 84 ? -11.280 3.410 -3.126 1.00 73.69 84 GLU A O 1
ATOM 622 N N . ARG A 1 85 ? -12.179 5.461 -3.275 1.00 76.44 85 ARG A N 1
ATOM 623 C CA . ARG A 1 85 ? -11.247 5.962 -4.298 1.00 76.44 85 ARG A CA 1
ATOM 624 C C . ARG A 1 85 ? -9.798 6.063 -3.825 1.00 76.44 85 ARG A C 1
ATOM 626 O O . ARG A 1 85 ? -8.911 6.329 -4.642 1.00 76.44 85 ARG A O 1
ATOM 633 N N . ARG A 1 86 ? -9.536 5.941 -2.519 1.00 80.38 86 ARG A N 1
ATOM 634 C CA . ARG A 1 86 ? -8.250 6.337 -1.930 1.00 80.38 86 ARG A CA 1
ATOM 635 C C . ARG A 1 86 ? -7.631 5.318 -0.978 1.00 80.38 86 ARG A C 1
ATOM 637 O O . ARG A 1 86 ? -6.581 5.646 -0.425 1.00 80.38 86 ARG A O 1
ATOM 644 N N . TRP A 1 87 ? -8.194 4.116 -0.822 1.00 81.31 87 TRP A N 1
ATOM 645 C CA . TRP A 1 87 ? -7.638 3.064 0.051 1.00 81.31 87 TRP A CA 1
ATOM 646 C C . TRP A 1 87 ? -6.199 2.667 -0.292 1.00 81.31 87 TRP A C 1
ATOM 648 O O . TRP A 1 87 ? -5.413 2.377 0.605 1.00 81.31 87 TRP A O 1
ATOM 658 N N . TRP A 1 88 ? -5.810 2.766 -1.564 1.00 76.12 88 TRP A N 1
ATOM 659 C CA . TRP A 1 88 ? -4.434 2.530 -2.004 1.00 76.12 88 TRP A CA 1
ATOM 660 C C . TRP A 1 88 ? -3.416 3.493 -1.356 1.00 76.12 88 TRP A C 1
ATOM 662 O O . TRP A 1 88 ? -2.243 3.159 -1.199 1.00 76.12 88 TRP A O 1
ATOM 672 N N . LYS A 1 89 ? -3.829 4.688 -0.904 1.00 84.38 89 LYS A N 1
ATOM 673 C CA . LYS A 1 89 ? -2.945 5.612 -0.175 1.00 84.38 89 LYS A CA 1
ATOM 674 C C . LYS A 1 89 ? -2.878 5.225 1.301 1.00 84.38 89 LYS A C 1
ATOM 676 O O . LYS A 1 89 ? -3.850 5.411 2.031 1.00 84.38 89 LYS A O 1
ATOM 681 N N . ARG A 1 90 ? -1.675 4.915 1.795 1.00 82.50 90 ARG A N 1
ATOM 682 C CA . ARG A 1 90 ? -1.380 4.770 3.242 1.00 82.50 90 ARG A CA 1
ATOM 683 C C . ARG A 1 90 ? -1.935 5.919 4.090 1.00 82.50 90 ARG A C 1
ATOM 685 O O . ARG A 1 90 ? -2.561 5.717 5.127 1.00 82.50 90 ARG A O 1
ATOM 692 N N . ARG A 1 91 ? -1.776 7.153 3.600 1.00 83.75 91 ARG A N 1
ATOM 693 C CA . ARG A 1 91 ? -2.277 8.362 4.275 1.00 83.75 91 ARG A CA 1
ATOM 694 C C . ARG A 1 91 ? -3.801 8.414 4.378 1.00 83.75 91 ARG A C 1
ATOM 696 O O . ARG A 1 91 ? -4.302 9.035 5.309 1.00 83.75 91 ARG A O 1
ATOM 703 N N . SER A 1 92 ? -4.531 7.802 3.447 1.00 85.06 92 SER A N 1
ATOM 704 C CA . SER A 1 92 ? -5.995 7.777 3.489 1.00 85.06 92 SER A CA 1
ATOM 705 C C . SER A 1 92 ? -6.506 6.841 4.569 1.00 85.06 92 SER A C 1
ATOM 707 O O . SER A 1 92 ? -7.411 7.238 5.291 1.00 85.06 92 SER A O 1
ATOM 709 N N . LEU A 1 93 ? -5.887 5.667 4.742 1.00 87.12 93 LEU A N 1
ATOM 710 C CA . LEU A 1 93 ? -6.204 4.756 5.845 1.00 87.12 93 LEU A CA 1
ATOM 711 C C . LEU A 1 93 ? -6.014 5.453 7.199 1.00 87.12 93 LEU A C 1
ATOM 713 O O . LEU A 1 93 ? -6.943 5.517 7.999 1.00 87.12 93 LEU A O 1
ATOM 717 N N . LEU A 1 94 ? -4.850 6.073 7.423 1.00 88.75 94 LEU A N 1
ATOM 718 C CA . LEU A 1 94 ? -4.594 6.835 8.651 1.00 88.75 94 LEU A CA 1
ATOM 719 C C . LEU A 1 94 ? -5.561 8.004 8.834 1.00 88.75 94 LEU A C 1
ATOM 721 O O . LEU A 1 94 ? -6.004 8.275 9.946 1.00 88.75 94 LEU A O 1
ATOM 725 N N . LYS A 1 95 ? -5.894 8.717 7.755 1.00 86.62 95 LYS A N 1
ATOM 726 C CA . LYS A 1 95 ? -6.875 9.803 7.808 1.00 86.62 95 LYS A CA 1
ATOM 727 C C . LYS A 1 95 ? -8.252 9.275 8.215 1.00 86.62 95 LYS A C 1
ATOM 729 O O . LYS A 1 95 ? -8.871 9.884 9.082 1.00 86.62 95 LYS A O 1
ATOM 734 N N . ALA A 1 96 ? -8.694 8.158 7.640 1.00 85.00 96 ALA A N 1
ATOM 735 C CA . ALA A 1 96 ? -9.967 7.524 7.963 1.00 85.00 96 ALA A CA 1
ATOM 736 C C . ALA A 1 96 ? -10.008 7.086 9.435 1.00 85.00 96 ALA A C 1
ATOM 738 O O . ALA A 1 96 ? -10.925 7.463 10.160 1.00 85.00 96 ALA A O 1
ATOM 739 N N . LEU A 1 97 ? -8.968 6.392 9.908 1.00 87.56 97 LEU A N 1
ATOM 740 C CA . LEU A 1 97 ? -8.845 5.958 11.304 1.00 87.56 97 LEU A CA 1
ATOM 741 C C . LEU A 1 97 ? -8.812 7.141 12.289 1.00 87.56 97 LEU A C 1
ATOM 743 O O . LEU A 1 97 ? -9.462 7.106 13.331 1.00 87.56 97 LEU A O 1
ATOM 747 N N . ARG A 1 98 ? -8.131 8.241 11.946 1.00 88.38 98 ARG A N 1
ATOM 748 C CA . ARG A 1 98 ? -8.119 9.460 12.776 1.00 88.38 98 ARG A CA 1
ATOM 749 C C . ARG A 1 98 ? -9.464 10.178 12.795 1.00 88.38 98 ARG A C 1
ATOM 751 O O . ARG A 1 98 ? -9.844 10.718 13.831 1.00 88.38 98 ARG A O 1
ATOM 758 N N . GLN A 1 99 ? -10.188 10.201 11.675 1.00 83.88 99 GLN A N 1
ATOM 759 C CA . GLN A 1 99 ? -11.523 10.808 11.604 1.00 83.88 99 GLN A CA 1
ATOM 760 C C . GLN A 1 99 ? -12.509 10.111 12.541 1.00 83.88 99 GLN A C 1
ATOM 762 O O . GLN A 1 99 ? -13.322 10.782 13.174 1.00 83.88 99 GLN A O 1
ATOM 767 N N . VAL A 1 100 ? -12.382 8.793 12.678 1.00 82.75 100 VAL A N 1
ATOM 768 C CA . VAL A 1 100 ? -13.184 7.987 13.607 1.00 82.75 100 VAL A CA 1
ATOM 769 C C . VAL A 1 100 ? -12.572 7.865 15.007 1.00 82.75 100 VAL A C 1
ATOM 771 O O . VAL A 1 100 ? -13.120 7.211 15.893 1.00 82.75 100 VAL A O 1
ATOM 774 N N . GLY A 1 101 ? -11.428 8.513 15.232 1.00 85.69 101 GLY A N 1
ATOM 775 C CA . GLY A 1 101 ? -10.744 8.507 16.517 1.00 85.69 101 GLY A CA 1
ATOM 776 C C . GLY A 1 101 ? -10.374 7.101 16.993 1.00 85.69 101 GLY A C 1
ATOM 777 O O . GLY A 1 101 ? -10.562 6.798 18.170 1.00 85.69 101 GLY A O 1
ATOM 778 N N . ALA A 1 102 ? -9.903 6.248 16.078 1.00 89.00 102 ALA A N 1
ATOM 779 C CA . ALA A 1 102 ? -9.428 4.910 16.400 1.00 89.00 102 ALA A CA 1
ATOM 780 C C . ALA A 1 102 ? -8.221 4.976 17.350 1.00 89.00 102 ALA A C 1
ATOM 782 O O . ALA A 1 102 ? -7.249 5.691 17.089 1.00 89.00 102 ALA A O 1
ATOM 783 N N . THR A 1 103 ? -8.267 4.210 18.434 1.00 91.88 103 THR A N 1
ATOM 784 C CA . THR A 1 103 ? -7.211 4.164 19.465 1.00 91.88 103 THR A CA 1
ATOM 785 C C . THR A 1 103 ? -5.885 3.598 18.953 1.00 91.88 103 THR A C 1
ATOM 787 O O . THR A 1 103 ? -4.826 4.017 19.414 1.00 91.88 103 THR A O 1
ATOM 790 N N . ASN A 1 104 ? -5.917 2.735 17.933 1.00 90.88 104 ASN A N 1
ATOM 791 C CA . ASN A 1 104 ? -4.725 2.119 17.345 1.00 90.88 104 ASN A CA 1
ATOM 792 C C . ASN A 1 104 ? -4.031 2.963 16.251 1.00 90.88 104 ASN A C 1
ATOM 794 O O . ASN A 1 104 ? -3.161 2.467 15.531 1.00 90.88 104 ASN A O 1
ATOM 798 N N . CYS A 1 105 ? -4.403 4.240 16.080 1.00 91.00 105 CYS A N 1
ATOM 799 C CA . CYS A 1 105 ? -3.834 5.094 15.029 1.00 91.00 105 CYS A CA 1
ATOM 800 C C . CYS A 1 105 ? -2.299 5.178 15.083 1.00 91.00 105 CYS A C 1
ATOM 802 O O . CYS A 1 105 ? -1.666 5.308 14.035 1.00 91.00 105 CYS A O 1
ATOM 804 N N . GLY A 1 106 ? -1.705 5.133 16.282 1.00 90.56 106 GLY A N 1
ATOM 805 C CA . GLY A 1 106 ? -0.253 5.181 16.466 1.00 90.56 106 GLY A CA 1
ATOM 806 C C . GLY A 1 106 ? 0.445 3.942 15.907 1.00 90.56 106 GLY A C 1
ATOM 807 O O . GLY A 1 106 ? 1.392 4.070 15.134 1.00 90.56 106 GLY A O 1
ATOM 808 N N . GLN A 1 107 ? -0.071 2.753 16.220 1.00 89.38 107 GLN A N 1
ATOM 809 C CA . GLN A 1 107 ? 0.442 1.469 15.738 1.00 89.38 107 GLN A CA 1
ATOM 810 C C . GLN A 1 107 ? 0.332 1.380 14.214 1.00 89.38 107 GLN A C 1
ATOM 812 O O . GLN A 1 107 ? 1.322 1.118 13.533 1.00 89.38 107 GLN A O 1
ATOM 817 N N . VAL A 1 108 ? -0.840 1.717 13.658 1.00 89.81 108 VAL A N 1
ATOM 818 C CA . VAL A 1 108 ? -1.043 1.743 12.200 1.00 89.81 108 VAL A CA 1
ATOM 819 C C . VAL A 1 108 ? -0.114 2.763 11.540 1.00 89.81 108 VAL A C 1
ATOM 821 O O . VAL A 1 108 ? 0.402 2.528 10.446 1.00 89.81 108 VAL A O 1
ATOM 824 N N . GLN A 1 109 ? 0.147 3.902 12.188 1.00 91.12 109 GLN A N 1
ATOM 825 C CA . GLN A 1 109 ? 1.090 4.890 11.671 1.00 91.12 109 GLN A CA 1
ATOM 826 C C . GLN A 1 109 ? 2.514 4.342 11.638 1.00 91.12 109 GLN A C 1
ATOM 828 O O . GLN A 1 109 ? 3.188 4.542 10.634 1.00 91.12 109 GLN A O 1
ATOM 833 N N . ILE A 1 110 ? 2.961 3.635 12.674 1.00 89.06 110 ILE A N 1
ATOM 834 C CA . ILE A 1 110 ? 4.284 2.996 12.701 1.00 89.06 110 ILE A CA 1
ATOM 835 C C . ILE A 1 110 ? 4.391 1.959 11.574 1.00 89.06 110 ILE A C 1
ATOM 837 O O . ILE A 1 110 ? 5.302 2.055 10.752 1.00 89.06 110 ILE A O 1
ATOM 841 N N . ALA A 1 111 ? 3.413 1.054 11.467 1.00 87.62 111 ALA A N 1
ATOM 842 C CA . ALA A 1 111 ? 3.367 0.004 10.446 1.00 87.62 111 ALA A CA 1
ATOM 843 C C . ALA A 1 111 ? 3.378 0.556 9.009 1.00 87.62 111 ALA A C 1
ATOM 845 O O . ALA A 1 111 ? 3.991 -0.011 8.105 1.00 87.62 111 ALA A O 1
ATOM 846 N N . THR A 1 112 ? 2.718 1.696 8.788 1.00 85.44 112 THR A N 1
ATOM 847 C CA . THR A 1 112 ? 2.627 2.328 7.465 1.00 85.44 112 THR A CA 1
ATOM 848 C C . THR A 1 112 ? 3.752 3.319 7.170 1.00 85.44 112 THR A C 1
ATOM 850 O O . THR A 1 112 ? 3.875 3.742 6.020 1.00 85.44 112 THR A O 1
ATOM 853 N N . ASN A 1 113 ? 4.592 3.690 8.142 1.00 85.12 113 ASN A N 1
ATOM 854 C CA . ASN A 1 113 ? 5.696 4.637 7.942 1.00 85.12 113 ASN A CA 1
ATOM 855 C C . ASN A 1 113 ? 7.000 3.972 7.463 1.00 85.12 113 ASN A C 1
ATOM 857 O O . ASN A 1 113 ? 8.033 4.635 7.384 1.00 85.12 113 ASN A O 1
ATOM 861 N N . VAL A 1 114 ? 6.959 2.683 7.110 1.00 76.62 114 VAL A N 1
ATOM 862 C CA . VAL A 1 114 ? 8.081 1.980 6.470 1.00 76.62 114 VAL A CA 1
ATOM 863 C C . VAL A 1 114 ? 8.524 2.781 5.222 1.00 76.62 114 VAL A C 1
ATOM 865 O O . VAL A 1 114 ? 7.670 3.144 4.403 1.00 76.62 114 VAL A O 1
ATOM 868 N N . PRO A 1 115 ? 9.823 3.126 5.069 1.00 62.31 115 PRO A N 1
ATOM 869 C CA . PRO A 1 115 ? 10.339 4.204 4.195 1.00 62.31 115 PRO A CA 1
ATOM 870 C C . PRO A 1 115 ? 10.291 3.946 2.674 1.00 62.31 115 PRO A C 1
ATOM 872 O O . PRO A 1 115 ? 10.943 4.618 1.875 1.00 62.31 115 PRO A O 1
ATOM 875 N N . ALA A 1 116 ? 9.452 3.014 2.267 1.00 66.94 116 ALA A N 1
ATOM 876 C CA . ALA A 1 116 ? 9.096 2.644 0.919 1.00 66.94 116 ALA A CA 1
ATOM 877 C C . ALA A 1 116 ? 8.665 3.804 0.002 1.00 66.94 116 ALA A C 1
ATOM 879 O O . ALA A 1 116 ? 7.494 4.209 -0.011 1.00 66.94 116 ALA A O 1
ATOM 880 N N . VAL A 1 117 ? 9.578 4.339 -0.813 1.00 75.88 117 VAL A N 1
ATOM 881 C CA . VAL A 1 117 ? 9.211 5.292 -1.880 1.00 75.88 117 VAL A CA 1
ATOM 882 C C . VAL A 1 117 ? 8.401 4.580 -2.969 1.00 75.88 117 VAL A C 1
ATOM 884 O O . VAL A 1 117 ? 7.428 5.146 -3.465 1.00 75.88 117 VAL A O 1
ATOM 887 N N . ALA A 1 118 ? 8.749 3.330 -3.295 1.00 78.94 118 ALA A N 1
ATOM 888 C CA . ALA A 1 118 ? 8.107 2.552 -4.355 1.00 78.94 118 ALA A CA 1
ATOM 889 C C . ALA A 1 118 ? 6.633 2.267 -4.051 1.00 78.94 118 ALA A C 1
ATOM 891 O O . ALA A 1 118 ? 5.785 2.488 -4.916 1.00 78.94 118 ALA A O 1
ATOM 892 N N . PHE A 1 119 ? 6.307 1.894 -2.811 1.00 84.81 119 PHE A N 1
ATOM 893 C CA . PHE A 1 119 ? 4.930 1.631 -2.388 1.00 84.81 119 PHE A CA 1
ATOM 894 C C . PHE A 1 119 ? 3.986 2.810 -2.654 1.00 84.81 119 PHE A C 1
ATOM 896 O O . PHE A 1 119 ? 2.848 2.630 -3.082 1.00 84.81 119 PHE A O 1
ATOM 903 N N . ASN A 1 120 ? 4.454 4.053 -2.475 1.00 85.75 120 ASN A N 1
ATOM 904 C CA . ASN A 1 120 ? 3.636 5.245 -2.750 1.00 85.75 120 ASN A CA 1
ATOM 905 C C . ASN A 1 120 ? 3.228 5.370 -4.226 1.00 85.75 120 ASN A C 1
ATOM 907 O O . ASN A 1 120 ? 2.290 6.103 -4.550 1.00 85.75 120 ASN A O 1
ATOM 911 N N . HIS A 1 121 ? 3.933 4.671 -5.111 1.00 88.50 121 HIS A N 1
ATOM 912 C CA . HIS A 1 121 ? 3.734 4.685 -6.551 1.00 88.50 121 HIS A CA 1
ATOM 913 C C . HIS A 1 121 ? 3.076 3.401 -7.080 1.00 88.50 121 HIS A C 1
ATOM 915 O O . HIS A 1 121 ? 2.793 3.346 -8.273 1.00 88.50 121 HIS A O 1
ATOM 921 N N . LEU A 1 122 ? 2.771 2.414 -6.224 1.00 90.69 122 LEU A N 1
ATOM 922 C CA . LEU A 1 122 ? 2.199 1.118 -6.621 1.00 90.69 122 LEU A CA 1
ATOM 923 C C . LEU A 1 122 ? 0.945 1.268 -7.502 1.00 90.69 122 LEU A C 1
ATOM 925 O O . LEU A 1 122 ? 0.899 0.733 -8.608 1.00 90.69 122 LEU A O 1
ATOM 929 N N . HIS A 1 123 ? -0.001 2.113 -7.089 1.00 91.25 123 HIS A N 1
ATOM 930 C CA . HIS A 1 123 ? -1.209 2.425 -7.862 1.00 91.25 123 HIS A CA 1
ATOM 931 C C . HIS A 1 123 ? -0.933 2.975 -9.280 1.00 91.25 123 HIS A C 1
ATOM 933 O O . HIS A 1 123 ? -1.734 2.769 -10.191 1.00 91.25 123 HIS A O 1
ATOM 939 N N . LEU A 1 124 ? 0.183 3.686 -9.497 1.00 91.94 124 LEU A N 1
ATOM 940 C CA . LEU A 1 124 ? 0.551 4.206 -10.821 1.00 91.94 124 LEU A CA 1
ATOM 941 C C . LEU A 1 124 ? 1.052 3.080 -11.717 1.00 91.94 124 LEU A C 1
ATOM 943 O O . LEU A 1 124 ? 0.671 3.030 -12.884 1.00 91.94 124 LEU A O 1
ATOM 947 N N . PHE A 1 125 ? 1.842 2.152 -11.165 1.00 92.75 125 PHE A N 1
ATOM 948 C CA . PHE A 1 125 ? 2.239 0.942 -11.883 1.00 92.75 125 PHE A CA 1
ATOM 949 C C . PHE A 1 125 ? 1.013 0.088 -12.217 1.00 92.75 125 PHE A C 1
ATOM 951 O O . PHE A 1 125 ? 0.858 -0.322 -13.365 1.00 92.75 125 PHE A O 1
ATOM 958 N N . ARG A 1 126 ? 0.086 -0.096 -11.267 1.00 93.44 126 ARG A N 1
ATOM 959 C CA . ARG A 1 126 ? -1.188 -0.793 -11.499 1.00 93.44 126 ARG A CA 1
ATOM 960 C C . ARG A 1 126 ? -1.992 -0.142 -12.621 1.00 93.44 126 ARG A C 1
ATOM 962 O O . ARG A 1 126 ? -2.453 -0.833 -13.524 1.00 93.44 126 ARG A O 1
ATOM 969 N N . ASN A 1 127 ? -2.155 1.182 -12.593 1.00 92.12 127 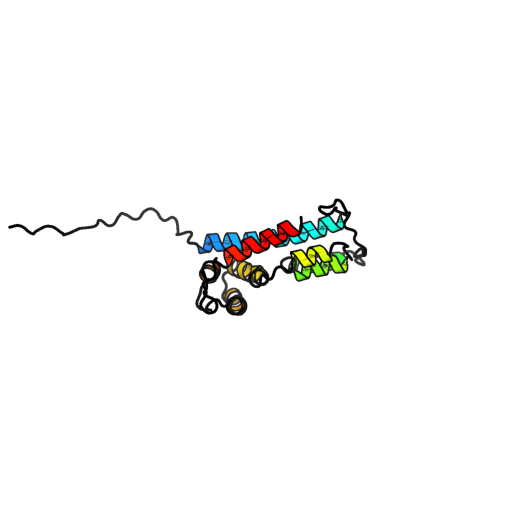ASN A N 1
ATOM 970 C CA . ASN A 1 127 ? -2.896 1.906 -13.630 1.00 92.12 127 ASN A CA 1
ATOM 971 C C . ASN A 1 127 ? -2.226 1.806 -15.001 1.00 92.12 127 ASN A C 1
ATOM 973 O O . ASN A 1 127 ? -2.920 1.653 -16.005 1.00 92.12 127 ASN A O 1
ATOM 977 N N . PHE A 1 128 ? -0.894 1.850 -15.048 1.00 94.00 128 PHE A N 1
ATOM 978 C CA . PHE A 1 128 ? -0.157 1.596 -16.277 1.00 94.00 128 PHE A CA 1
ATOM 979 C C . PHE A 1 128 ? -0.428 0.192 -16.821 1.00 94.00 128 PHE A C 1
ATOM 981 O O . PHE A 1 128 ? -0.778 0.072 -17.987 1.00 94.00 128 PHE A O 1
ATOM 988 N N . TYR A 1 129 ? -0.340 -0.864 -16.010 1.00 94.12 129 TYR A N 1
ATOM 989 C CA . TYR A 1 129 ? -0.582 -2.222 -16.510 1.00 94.12 129 TYR A CA 1
ATOM 990 C C . TYR A 1 129 ? -2.043 -2.491 -16.873 1.00 94.12 129 TYR A C 1
ATOM 992 O O . TYR A 1 129 ? -2.296 -3.230 -17.820 1.00 94.12 129 TYR A O 1
ATOM 1000 N N . ALA A 1 130 ? -2.995 -1.866 -16.177 1.00 90.69 130 ALA A N 1
ATOM 1001 C CA . ALA A 1 130 ? -4.419 -2.020 -16.462 1.00 90.69 130 ALA A CA 1
ATOM 1002 C C . ALA A 1 130 ? -4.857 -1.335 -17.768 1.00 90.69 130 ALA A C 1
ATOM 1004 O O . ALA A 1 130 ? -5.788 -1.805 -18.416 1.00 90.69 130 ALA A O 1
ATOM 1005 N N . HIS A 1 131 ? -4.221 -0.220 -18.145 1.00 89.88 131 HIS A N 1
ATOM 1006 C CA . HIS A 1 131 ? -4.649 0.586 -19.296 1.00 89.88 131 HIS A CA 1
ATOM 1007 C C . HIS A 1 131 ? -3.651 0.603 -20.455 1.00 89.88 131 HIS A C 1
ATOM 1009 O O . HIS A 1 131 ? -4.055 0.775 -21.600 1.00 89.88 131 HIS A O 1
ATOM 1015 N N . ARG A 1 132 ? -2.352 0.475 -20.167 1.00 85.56 132 ARG A N 1
ATOM 1016 C CA . ARG A 1 132 ? -1.217 0.526 -21.109 1.00 85.56 132 ARG A CA 1
ATOM 1017 C C . ARG A 1 132 ? -1.223 1.726 -22.072 1.00 85.56 132 ARG A C 1
ATOM 1019 O O . ARG A 1 132 ? -0.594 1.687 -23.124 1.00 85.56 132 ARG A O 1
ATOM 1026 N N . GLY A 1 133 ? -1.907 2.813 -21.709 1.00 87.25 133 GLY A N 1
ATOM 1027 C CA . GLY A 1 133 ? -2.028 4.025 -22.523 1.00 87.25 133 GLY A CA 1
ATOM 1028 C C . GLY A 1 133 ? -0.877 5.014 -22.318 1.00 87.25 133 GLY A C 1
ATOM 1029 O O . GLY A 1 133 ? -0.224 5.010 -21.269 1.00 87.25 133 GLY A O 1
ATOM 1030 N N . ILE A 1 134 ? -0.677 5.912 -23.289 1.00 87.06 134 ILE A N 1
ATOM 1031 C CA . ILE A 1 134 ? 0.364 6.960 -23.266 1.00 87.06 134 ILE A CA 1
ATOM 1032 C C . ILE A 1 134 ? 0.263 7.809 -21.990 1.00 87.06 134 ILE A C 1
ATOM 1034 O O . ILE A 1 134 ? 1.244 7.951 -21.268 1.00 87.06 134 ILE A O 1
ATOM 1038 N N . GLU A 1 135 ? -0.942 8.250 -21.628 1.00 89.44 135 GLU A N 1
ATOM 1039 C CA . GLU A 1 135 ? -1.183 9.057 -20.424 1.00 89.44 135 GLU A CA 1
ATOM 1040 C C . GLU A 1 135 ? -0.729 8.345 -19.131 1.00 89.44 135 GLU A C 1
ATOM 1042 O O . GLU A 1 135 ? -0.151 8.946 -18.225 1.00 89.44 135 GLU A O 1
ATOM 1047 N N . SER A 1 136 ? -0.970 7.033 -19.026 1.00 89.88 136 SER A N 1
ATOM 1048 C CA . SER A 1 136 ? -0.556 6.246 -17.856 1.00 89.88 136 SER A CA 1
ATOM 1049 C C . SER A 1 136 ? 0.963 6.065 -17.780 1.00 89.88 136 SER A C 1
ATOM 1051 O O . SER A 1 136 ? 1.528 6.028 -16.687 1.00 89.88 136 SER A O 1
ATOM 1053 N N . ARG A 1 137 ? 1.630 6.020 -18.940 1.00 87.94 137 ARG A N 1
ATOM 1054 C CA . ARG A 1 137 ? 3.089 5.972 -19.050 1.00 87.94 137 ARG A CA 1
ATOM 1055 C C . ARG A 1 137 ? 3.721 7.302 -18.646 1.00 87.94 137 ARG A C 1
ATOM 1057 O O . ARG A 1 137 ? 4.670 7.300 -17.872 1.00 87.94 137 ARG A O 1
ATOM 1064 N N . GLU A 1 138 ? 3.176 8.421 -19.109 1.00 90.56 138 GLU A N 1
ATOM 1065 C CA . GLU A 1 138 ? 3.647 9.763 -18.738 1.00 90.56 138 GLU A CA 1
ATOM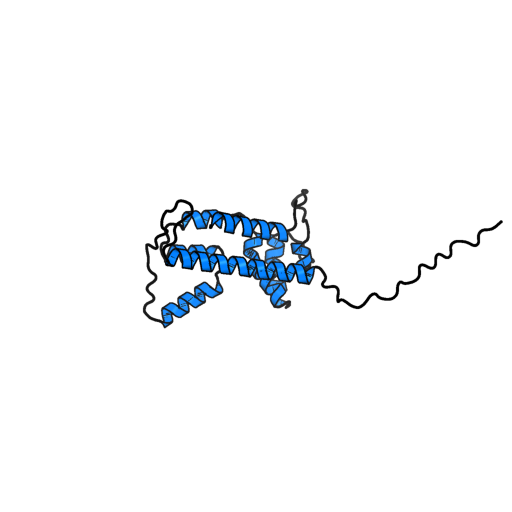 1066 C C . GLU A 1 138 ? 3.557 9.985 -17.222 1.00 90.56 138 GLU A C 1
ATOM 1068 O O . GLU A 1 138 ? 4.501 10.461 -16.587 1.00 90.56 138 GLU A O 1
ATOM 1073 N N . LYS A 1 139 ? 2.461 9.531 -16.597 1.00 91.44 139 LYS A N 1
ATOM 1074 C CA . LYS A 1 139 ? 2.285 9.576 -15.135 1.00 91.44 139 LYS A CA 1
ATOM 1075 C C . LYS A 1 139 ? 3.324 8.754 -14.363 1.00 91.44 139 LYS A C 1
ATOM 1077 O O . LYS A 1 139 ? 3.550 9.041 -13.187 1.00 91.44 139 LYS A O 1
ATOM 1082 N N . LEU A 1 140 ? 3.962 7.760 -14.989 1.00 90.69 140 LEU A N 1
ATOM 1083 C CA . LEU A 1 140 ? 5.040 6.979 -14.379 1.00 90.69 140 LEU A CA 1
ATOM 1084 C C . LEU A 1 140 ? 6.408 7.659 -14.452 1.00 90.69 140 LEU A C 1
ATOM 1086 O O . LEU A 1 140 ? 7.281 7.303 -13.663 1.00 90.69 140 LEU A O 1
ATOM 1090 N N . GLU A 1 141 ? 6.622 8.652 -15.315 1.00 89.31 141 GLU A N 1
ATOM 1091 C CA . GLU A 1 141 ? 7.950 9.255 -15.468 1.00 89.31 141 GLU A CA 1
ATOM 1092 C C . GLU A 1 141 ? 8.475 9.886 -14.177 1.00 89.31 141 GLU A C 1
ATOM 1094 O O . GLU A 1 141 ? 9.631 9.684 -13.808 1.00 89.31 141 GLU A O 1
ATOM 1099 N N . VAL A 1 142 ? 7.632 10.647 -13.474 1.00 89.31 142 VAL A N 1
ATOM 1100 C CA . VAL A 1 142 ? 8.010 11.302 -12.213 1.00 89.31 142 VAL A CA 1
ATOM 1101 C C . VAL A 1 142 ? 8.324 10.267 -11.116 1.00 89.31 142 VAL A C 1
ATOM 1103 O O . VAL A 1 142 ? 9.397 10.368 -10.515 1.00 89.31 142 VAL A O 1
ATOM 1106 N N . PRO A 1 143 ? 7.475 9.248 -10.869 1.00 88.06 143 PRO A N 1
ATOM 1107 C CA . PRO A 1 143 ? 7.813 8.109 -10.011 1.00 88.06 143 PRO A CA 1
ATOM 1108 C C . PRO A 1 143 ? 9.111 7.396 -10.387 1.00 88.06 143 PRO A C 1
ATOM 1110 O O . PRO A 1 143 ? 9.929 7.105 -9.524 1.00 88.06 143 PRO A O 1
ATOM 1113 N N . LEU A 1 144 ? 9.342 7.120 -11.670 1.00 87.38 144 LEU A N 1
ATOM 1114 C CA . LEU A 1 144 ? 10.562 6.437 -12.100 1.00 87.38 144 LEU A CA 1
ATOM 1115 C C . LEU A 1 144 ? 11.800 7.284 -11.790 1.00 87.38 144 LEU A C 1
ATOM 1117 O O . LEU A 1 144 ? 12.775 6.763 -11.249 1.00 87.38 144 LEU A O 1
ATOM 1121 N N . ARG A 1 145 ? 11.732 8.603 -12.008 1.00 87.00 145 ARG A N 1
ATOM 1122 C CA . ARG A 1 145 ? 12.796 9.535 -11.602 1.00 87.00 145 ARG A CA 1
ATOM 1123 C C . ARG A 1 145 ? 12.999 9.561 -10.083 1.00 87.00 145 ARG A C 1
ATOM 1125 O O . ARG A 1 145 ? 14.146 9.558 -9.638 1.00 87.00 145 ARG A O 1
ATOM 1132 N N . SER A 1 146 ? 11.929 9.546 -9.279 1.00 85.50 146 SER A N 1
ATOM 1133 C CA . SER A 1 146 ? 12.031 9.515 -7.806 1.00 85.50 146 SER A CA 1
ATOM 1134 C C . SER A 1 146 ? 12.684 8.219 -7.304 1.00 85.50 146 SER A C 1
ATOM 1136 O O . SER A 1 146 ? 13.487 8.241 -6.368 1.00 85.50 146 SER A O 1
ATOM 1138 N N . LEU A 1 147 ? 12.420 7.107 -7.996 1.00 83.50 147 LEU A N 1
ATOM 1139 C CA . LEU A 1 147 ? 13.041 5.799 -7.784 1.00 83.50 147 LEU A CA 1
ATOM 1140 C C . LEU A 1 147 ? 14.440 5.683 -8.403 1.00 83.50 147 LEU A C 1
ATOM 1142 O O . LEU A 1 147 ? 15.096 4.651 -8.245 1.00 83.50 147 LEU A O 1
ATOM 1146 N N . ARG A 1 148 ? 14.920 6.754 -9.051 1.00 85.19 148 ARG A N 1
ATOM 1147 C CA . ARG A 1 148 ? 16.202 6.839 -9.762 1.00 85.19 148 ARG A CA 1
ATOM 1148 C C . ARG A 1 148 ? 16.339 5.802 -10.879 1.00 85.19 148 ARG A C 1
ATOM 1150 O O . ARG A 1 148 ? 17.445 5.383 -11.194 1.00 85.19 148 ARG A O 1
ATOM 1157 N N . VAL A 1 149 ? 15.226 5.392 -11.475 1.00 84.88 149 VAL A N 1
ATOM 1158 C CA . VAL A 1 149 ? 15.203 4.511 -12.640 1.00 84.88 149 VAL A CA 1
ATOM 1159 C C . VAL A 1 149 ? 15.375 5.352 -13.910 1.00 84.88 149 VAL A C 1
ATOM 1161 O O . VAL A 1 149 ? 14.727 6.396 -14.032 1.00 84.88 149 VAL A O 1
ATOM 1164 N N . PRO A 1 150 ? 16.214 4.925 -14.872 1.00 83.81 150 PRO A N 1
ATOM 1165 C CA . PRO A 1 150 ? 16.316 5.594 -16.164 1.00 83.81 150 PRO A CA 1
ATOM 1166 C C . PRO A 1 150 ? 14.958 5.642 -16.882 1.00 83.81 150 PRO A C 1
ATOM 1168 O O . PRO A 1 150 ? 14.277 4.624 -17.004 1.00 83.81 150 PRO A O 1
ATOM 1171 N N . THR A 1 151 ? 14.562 6.814 -17.379 1.00 79.44 151 THR A N 1
ATOM 1172 C CA . THR A 1 151 ? 13.234 7.043 -17.983 1.00 79.44 151 THR A CA 1
ATOM 1173 C C . THR A 1 151 ? 13.025 6.293 -19.298 1.00 79.44 151 THR A C 1
ATOM 1175 O O . THR A 1 151 ? 11.890 6.085 -19.715 1.00 79.44 151 THR A O 1
ATOM 1178 N N . GLN A 1 152 ? 14.104 5.842 -19.940 1.00 84.00 152 GLN A N 1
ATOM 1179 C CA . GLN A 1 152 ? 14.046 5.015 -21.142 1.00 84.00 152 GLN A CA 1
ATOM 1180 C C . GLN A 1 152 ? 13.610 3.565 -20.873 1.00 84.00 152 GLN A C 1
ATOM 1182 O O . GLN A 1 152 ? 13.370 2.815 -21.818 1.00 84.00 152 GLN A O 1
ATOM 1187 N N . TYR A 1 153 ? 13.541 3.128 -19.612 1.00 85.25 153 TYR A N 1
ATOM 1188 C CA . TYR A 1 153 ? 13.108 1.770 -19.290 1.00 85.25 153 TYR A CA 1
ATOM 1189 C C . TYR A 1 153 ? 11.588 1.638 -19.388 1.00 85.25 153 TYR A C 1
ATOM 1191 O O . TYR A 1 153 ? 10.839 2.522 -18.978 1.00 85.25 153 TYR A O 1
ATOM 1199 N N . SER A 1 154 ? 11.128 0.494 -19.905 1.00 88.44 154 SER A N 1
ATOM 1200 C CA . SER A 1 154 ? 9.729 0.094 -19.746 1.00 88.44 154 SER A CA 1
ATOM 1201 C C . SER A 1 154 ? 9.402 -0.085 -18.261 1.00 88.44 154 SER A C 1
ATOM 1203 O O . SER A 1 154 ? 10.302 -0.329 -17.455 1.00 88.44 154 SER A O 1
ATOM 1205 N N . ALA A 1 155 ? 8.123 -0.006 -17.885 1.00 89.94 155 ALA A N 1
ATOM 1206 C CA . ALA A 1 155 ? 7.705 -0.228 -16.498 1.00 89.94 155 ALA A CA 1
ATOM 1207 C C . ALA A 1 155 ? 8.141 -1.613 -15.982 1.00 89.94 155 ALA A C 1
ATOM 1209 O O . ALA A 1 155 ? 8.642 -1.730 -14.865 1.00 89.94 155 ALA A O 1
ATOM 1210 N N . THR A 1 156 ? 8.044 -2.643 -16.825 1.00 92.25 156 THR A N 1
ATOM 1211 C CA . THR A 1 156 ? 8.482 -4.008 -16.502 1.00 92.25 156 THR A CA 1
ATOM 1212 C C . THR A 1 156 ? 9.976 -4.053 -16.241 1.00 92.25 156 THR A C 1
ATOM 1214 O O . THR A 1 156 ? 10.419 -4.529 -15.197 1.00 92.25 156 THR A O 1
ATOM 1217 N N . ARG A 1 157 ? 10.774 -3.459 -17.134 1.00 90.06 157 ARG A N 1
ATOM 1218 C CA . ARG A 1 157 ? 12.222 -3.374 -16.941 1.00 90.06 157 ARG A CA 1
ATOM 1219 C C . ARG A 1 157 ? 12.570 -2.568 -15.693 1.00 90.06 157 ARG A C 1
ATOM 1221 O O . ARG A 1 157 ? 13.459 -2.971 -14.954 1.00 90.06 157 ARG A O 1
ATOM 1228 N N . ALA A 1 158 ? 11.876 -1.466 -15.431 1.00 89.19 158 ALA A N 1
ATOM 1229 C CA . ALA A 1 158 ? 12.072 -0.656 -14.235 1.00 89.19 158 ALA A CA 1
ATOM 1230 C C . ALA A 1 158 ? 11.887 -1.467 -12.945 1.00 89.19 158 ALA A C 1
ATOM 1232 O O . ALA A 1 158 ? 12.716 -1.373 -12.044 1.00 89.19 158 ALA A O 1
ATOM 1233 N N . LEU A 1 159 ? 10.834 -2.285 -12.878 1.00 91.06 159 LEU A N 1
ATOM 1234 C CA . LEU A 1 159 ? 10.509 -3.094 -11.704 1.00 91.06 159 LEU A CA 1
ATOM 1235 C C . LEU A 1 159 ? 11.459 -4.280 -11.501 1.00 91.06 159 LEU A C 1
ATOM 1237 O O . LEU A 1 159 ? 11.750 -4.633 -10.358 1.00 91.06 159 LEU A O 1
ATOM 1241 N N . LEU A 1 160 ? 11.965 -4.860 -12.592 1.00 91.19 160 LEU A N 1
ATOM 1242 C CA . LEU A 1 160 ? 12.860 -6.020 -12.562 1.00 91.19 160 LEU A CA 1
ATOM 1243 C C . LEU A 1 160 ? 14.352 -5.660 -12.471 1.00 91.19 160 LEU A C 1
ATOM 1245 O O . LEU A 1 160 ? 15.174 -6.525 -12.184 1.00 91.19 160 LEU A O 1
ATOM 1249 N N . THR A 1 161 ? 14.742 -4.405 -12.717 1.00 82.81 161 THR A N 1
ATOM 1250 C CA . THR A 1 161 ? 16.167 -4.041 -12.752 1.00 82.81 161 THR A CA 1
ATOM 1251 C C . THR A 1 161 ? 16.746 -3.803 -11.354 1.00 82.81 161 THR A C 1
ATOM 1253 O O . THR A 1 161 ? 16.238 -3.000 -10.573 1.00 82.81 161 THR A O 1
ATOM 1256 N N . HIS A 1 162 ? 17.910 -4.404 -11.094 1.00 77.38 162 HIS A N 1
ATOM 1257 C CA . HIS A 1 162 ? 18.787 -4.082 -9.967 1.00 77.38 162 HIS A CA 1
ATOM 1258 C C . HIS A 1 162 ? 19.536 -2.767 -10.243 1.00 77.38 162 HIS A C 1
ATOM 1260 O O . HIS A 1 162 ? 20.626 -2.754 -10.818 1.00 77.38 162 HIS A O 1
ATOM 1266 N N . TYR A 1 163 ? 18.941 -1.623 -9.907 1.00 66.75 163 TYR A N 1
ATOM 1267 C CA . TYR A 1 163 ? 19.582 -0.334 -10.187 1.00 66.75 163 TYR A CA 1
ATOM 1268 C C . TYR A 1 163 ? 20.764 -0.046 -9.241 1.00 66.75 163 TYR A C 1
ATOM 1270 O O . TYR A 1 163 ? 20.689 -0.312 -8.046 1.00 66.75 163 TYR A O 1
ATOM 1278 N N . ARG A 1 164 ? 21.853 0.555 -9.741 1.00 60.25 164 ARG A N 1
ATOM 1279 C CA . ARG A 1 164 ? 22.993 1.023 -8.925 1.00 60.25 164 ARG A CA 1
ATOM 1280 C C . ARG A 1 164 ? 22.745 2.432 -8.391 1.00 60.25 164 ARG A C 1
ATOM 1282 O O . ARG A 1 164 ? 22.719 3.388 -9.160 1.00 60.25 164 ARG A O 1
ATOM 1289 N N . LYS A 1 165 ? 22.655 2.605 -7.071 1.00 55.31 165 LYS A N 1
ATOM 1290 C CA . LYS A 1 165 ? 22.663 3.937 -6.444 1.00 55.31 165 LYS A CA 1
ATOM 1291 C C . LYS A 1 165 ? 24.104 4.299 -6.075 1.00 55.31 165 LYS A C 1
ATOM 1293 O O . LYS A 1 165 ? 24.711 3.604 -5.273 1.00 55.31 165 LYS A O 1
ATOM 1298 N N . SER A 1 166 ? 24.640 5.397 -6.622 1.00 56.06 166 SER A N 1
ATOM 1299 C CA . SER A 1 166 ? 25.913 6.004 -6.171 1.00 56.06 166 SER A CA 1
ATOM 1300 C C . SER A 1 166 ? 27.080 5.012 -6.002 1.00 56.06 166 SER A C 1
ATOM 1302 O O . SER A 1 166 ? 27.788 5.055 -5.004 1.00 56.06 166 SER A O 1
ATOM 1304 N N . GLY A 1 167 ? 27.267 4.098 -6.957 1.00 58.19 167 GLY A N 1
ATOM 1305 C CA . GLY A 1 167 ? 28.376 3.135 -6.933 1.00 58.19 167 GLY A CA 1
ATOM 1306 C C . GLY A 1 167 ? 28.091 1.804 -6.229 1.00 58.19 167 GLY A C 1
ATOM 1307 O O . GLY A 1 167 ? 28.863 0.873 -6.435 1.00 58.19 167 GLY A O 1
ATOM 1308 N N . SER A 1 168 ? 26.969 1.653 -5.510 1.00 59.38 168 SER A N 1
ATOM 1309 C CA . SER A 1 168 ? 26.542 0.358 -4.958 1.00 59.38 168 SER A CA 1
ATOM 1310 C C . SER A 1 168 ? 25.305 -0.190 -5.691 1.00 59.38 168 SER A C 1
ATOM 1312 O O . SER A 1 168 ? 24.326 0.545 -5.877 1.00 59.38 168 SER A O 1
ATOM 1314 N N . PRO A 1 169 ? 25.320 -1.448 -6.169 1.00 65.81 169 PRO A N 1
ATOM 1315 C CA . PRO A 1 169 ? 24.131 -2.093 -6.721 1.00 65.81 169 PRO A CA 1
ATOM 1316 C C . PRO A 1 169 ? 23.049 -2.231 -5.649 1.00 65.81 169 PRO A C 1
ATOM 1318 O O . PRO A 1 169 ? 23.341 -2.622 -4.522 1.00 65.81 169 PRO A O 1
ATOM 1321 N N . ARG A 1 170 ? 21.786 -1.931 -5.991 1.00 72.00 170 ARG A N 1
ATOM 1322 C CA . ARG A 1 170 ? 20.657 -2.412 -5.185 1.00 72.00 170 ARG A CA 1
ATOM 1323 C C . ARG A 1 170 ? 20.781 -3.925 -5.083 1.00 72.00 170 ARG A C 1
ATOM 1325 O O . ARG A 1 170 ? 20.971 -4.602 -6.094 1.00 72.00 170 ARG A O 1
ATOM 1332 N N . HIS A 1 171 ? 20.639 -4.433 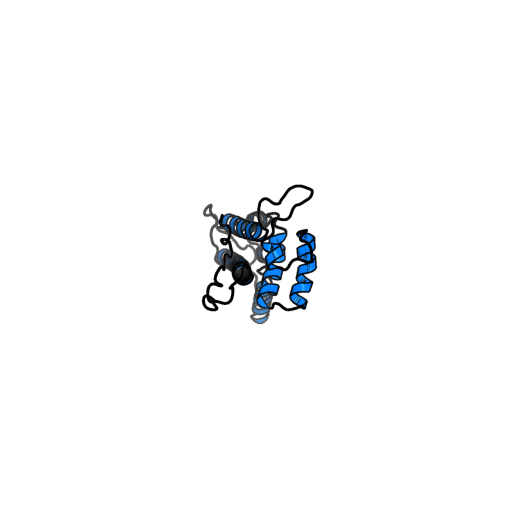-3.869 1.00 79.88 171 HIS A N 1
ATOM 1333 C CA . HIS A 1 171 ? 20.703 -5.865 -3.613 1.00 79.88 171 HIS A CA 1
ATOM 1334 C C . HIS A 1 171 ? 19.557 -6.619 -4.303 1.00 79.88 171 HIS A C 1
ATOM 1336 O O . HIS A 1 171 ? 19.752 -7.761 -4.706 1.00 79.88 171 HIS A O 1
ATOM 1342 N N . GLN A 1 172 ? 18.411 -5.964 -4.537 1.00 87.94 172 GLN A N 1
ATOM 1343 C CA . GLN A 1 172 ? 17.231 -6.589 -5.135 1.00 87.94 172 GLN A CA 1
ATOM 1344 C C . GLN A 1 172 ? 16.439 -5.669 -6.088 1.00 87.94 172 GLN A C 1
ATOM 1346 O O . GLN A 1 172 ? 16.645 -4.446 -6.077 1.00 87.94 172 GLN A O 1
ATOM 1351 N N . PRO A 1 173 ? 15.566 -6.240 -6.944 1.00 90.25 173 PRO A N 1
ATOM 1352 C CA . PRO A 1 173 ? 14.658 -5.491 -7.807 1.00 90.25 173 PRO A CA 1
ATOM 1353 C C . PRO A 1 173 ? 13.604 -4.717 -7.013 1.00 90.25 173 PRO A C 1
ATOM 1355 O O . PRO A 1 173 ? 13.182 -5.139 -5.938 1.00 90.25 173 PRO A O 1
ATOM 1358 N N . ILE A 1 174 ? 13.093 -3.635 -7.608 1.00 89.31 174 ILE A N 1
ATOM 1359 C CA . ILE A 1 174 ? 12.037 -2.803 -7.006 1.00 89.31 174 ILE A CA 1
ATOM 1360 C C . ILE A 1 174 ? 10.767 -3.620 -6.747 1.00 89.31 174 ILE A C 1
ATOM 1362 O O . ILE A 1 174 ? 10.071 -3.370 -5.769 1.00 89.31 174 ILE A O 1
ATOM 1366 N N . LEU A 1 175 ? 10.457 -4.600 -7.603 1.00 92.12 175 LEU A N 1
ATOM 1367 C CA . LEU A 1 175 ? 9.305 -5.474 -7.388 1.00 92.12 175 LEU A CA 1
ATOM 1368 C C . LEU A 1 175 ? 9.412 -6.279 -6.086 1.00 92.12 175 LEU A C 1
ATOM 1370 O O . LEU A 1 175 ? 8.410 -6.435 -5.398 1.00 92.12 175 LEU A O 1
ATOM 1374 N N . LEU A 1 176 ? 10.610 -6.764 -5.742 1.00 91.31 176 LEU A N 1
ATOM 1375 C CA . LEU A 1 176 ? 10.819 -7.485 -4.485 1.00 91.31 176 LEU A CA 1
ATOM 1376 C C . LEU A 1 176 ? 10.743 -6.534 -3.292 1.00 91.31 176 LEU A C 1
ATOM 1378 O O . LEU A 1 176 ? 10.061 -6.855 -2.328 1.00 91.31 176 LEU A O 1
ATOM 1382 N N . ASP A 1 177 ? 11.314 -5.328 -3.406 1.00 87.44 177 ASP A N 1
ATOM 1383 C CA . ASP A 1 177 ? 11.151 -4.294 -2.375 1.00 87.44 177 ASP A CA 1
ATOM 1384 C C . ASP A 1 177 ? 9.663 -4.008 -2.099 1.00 87.44 177 ASP A C 1
ATOM 1386 O O . ASP A 1 177 ? 9.248 -3.944 -0.949 1.00 87.44 177 ASP A O 1
ATOM 1390 N N . LEU A 1 178 ? 8.838 -3.897 -3.148 1.00 89.38 178 LEU A N 1
ATOM 1391 C CA . LEU A 1 178 ? 7.393 -3.695 -3.009 1.00 89.38 178 LEU A CA 1
ATOM 1392 C C . LEU A 1 178 ? 6.701 -4.855 -2.281 1.00 89.38 178 LEU A C 1
ATOM 1394 O O . LEU A 1 178 ? 5.836 -4.616 -1.439 1.00 89.38 178 LEU A O 1
ATOM 1398 N N . LEU A 1 179 ? 7.054 -6.098 -2.620 1.00 91.81 179 LEU A N 1
ATOM 1399 C CA . LEU A 1 179 ? 6.490 -7.293 -1.989 1.00 91.81 179 LEU A CA 1
ATOM 1400 C C . LEU A 1 179 ? 6.874 -7.375 -0.510 1.00 91.81 179 LEU A C 1
ATOM 1402 O O . LEU A 1 179 ? 5.996 -7.563 0.332 1.00 91.81 179 LEU A O 1
ATOM 1406 N N . ASP A 1 180 ? 8.155 -7.183 -0.198 1.00 89.44 180 ASP A N 1
ATOM 1407 C CA . ASP A 1 180 ? 8.675 -7.195 1.169 1.00 89.44 180 ASP A CA 1
ATOM 1408 C C . ASP A 1 180 ? 8.037 -6.089 2.014 1.00 89.44 180 ASP A C 1
ATOM 1410 O O . ASP A 1 180 ? 7.663 -6.314 3.163 1.00 89.44 180 ASP A O 1
ATOM 1414 N N . GLU A 1 181 ? 7.851 -4.900 1.439 1.00 87.38 181 GLU A N 1
ATOM 1415 C CA . GLU A 1 181 ? 7.224 -3.766 2.115 1.00 87.38 181 GLU A CA 1
ATOM 1416 C C . GLU A 1 181 ? 5.744 -4.019 2.409 1.00 87.38 181 GLU A C 1
ATOM 1418 O O . GLU A 1 181 ? 5.301 -3.789 3.534 1.00 87.38 181 GLU A O 1
ATOM 1423 N N . VAL A 1 182 ? 4.972 -4.508 1.430 1.00 89.06 182 VAL A N 1
ATOM 1424 C CA . VAL A 1 182 ? 3.560 -4.857 1.652 1.00 89.06 182 VAL A CA 1
ATOM 1425 C C . VAL A 1 182 ? 3.453 -5.952 2.700 1.00 89.06 182 VAL A C 1
ATOM 1427 O O . VAL A 1 182 ? 2.653 -5.821 3.624 1.00 89.06 182 VAL A O 1
ATOM 1430 N N . ARG A 1 183 ? 4.285 -6.991 2.601 1.00 90.81 183 ARG A N 1
ATOM 1431 C CA . ARG A 1 183 ? 4.338 -8.074 3.580 1.00 90.81 183 ARG A CA 1
ATOM 1432 C C . ARG A 1 183 ? 4.624 -7.540 4.982 1.00 90.81 183 ARG A C 1
ATOM 1434 O O . ARG A 1 183 ? 3.815 -7.768 5.874 1.00 90.81 183 ARG A O 1
ATOM 1441 N N . ALA A 1 184 ? 5.710 -6.791 5.163 1.00 88.38 184 ALA A N 1
ATOM 1442 C CA . ALA A 1 184 ? 6.098 -6.244 6.459 1.00 88.38 184 ALA A CA 1
ATOM 1443 C C . ALA A 1 184 ? 5.028 -5.299 7.024 1.00 88.38 184 ALA A C 1
ATOM 1445 O O . ALA A 1 184 ? 4.724 -5.342 8.212 1.00 88.38 184 ALA A O 1
ATOM 1446 N N . THR A 1 185 ? 4.411 -4.458 6.185 1.00 87.62 185 THR A N 1
ATOM 1447 C CA . THR A 1 185 ? 3.304 -3.605 6.629 1.00 87.62 185 THR A CA 1
ATOM 1448 C C . THR A 1 185 ? 2.101 -4.437 7.068 1.00 87.62 185 THR A C 1
ATOM 1450 O O . THR A 1 185 ? 1.519 -4.115 8.095 1.00 87.62 185 THR A O 1
ATOM 1453 N N . ILE A 1 186 ? 1.721 -5.492 6.342 1.00 87.62 186 ILE A N 1
ATOM 1454 C CA . ILE A 1 186 ? 0.606 -6.367 6.736 1.00 87.62 186 ILE A CA 1
ATOM 1455 C C . ILE A 1 186 ? 0.928 -7.102 8.043 1.00 87.62 186 ILE A C 1
ATOM 1457 O O . ILE A 1 186 ? 0.095 -7.105 8.942 1.00 87.62 186 ILE A O 1
ATOM 1461 N N . GLU A 1 187 ? 2.132 -7.663 8.175 1.00 87.19 187 GLU A N 1
ATOM 1462 C CA . GLU A 1 187 ? 2.591 -8.360 9.387 1.00 87.19 187 GLU A CA 1
ATOM 1463 C C . GLU A 1 187 ? 2.607 -7.448 10.623 1.00 87.19 187 GLU A C 1
ATOM 1465 O O . GLU A 1 187 ? 2.397 -7.921 11.730 1.00 87.19 187 GLU A O 1
ATOM 1470 N N . LEU A 1 188 ? 2.820 -6.140 10.452 1.00 84.75 188 LEU A N 1
ATOM 1471 C CA . LEU A 1 188 ? 2.757 -5.162 11.545 1.00 84.75 188 LEU A CA 1
ATOM 1472 C C . LEU A 1 188 ? 1.332 -4.678 11.869 1.00 84.75 188 LEU A C 1
ATOM 1474 O O . LEU A 1 188 ? 1.146 -3.967 12.858 1.00 84.75 188 LEU A O 1
ATOM 1478 N N . LEU A 1 189 ? 0.348 -4.970 11.013 1.00 82.88 189 LEU A N 1
ATOM 1479 C CA . LEU A 1 189 ? -1.048 -4.552 11.191 1.00 82.88 189 LEU A CA 1
ATOM 1480 C C . LEU A 1 189 ? -1.944 -5.640 11.797 1.00 82.88 189 LEU A C 1
ATOM 1482 O O . LEU A 1 189 ? -3.024 -5.294 12.281 1.00 82.88 189 LEU A O 1
ATOM 1486 N N . VAL A 1 190 ? -1.528 -6.907 11.724 1.00 71.44 190 VAL A N 1
ATOM 1487 C CA . VAL A 1 190 ? -2.214 -8.084 12.289 1.00 71.44 190 VAL A CA 1
ATOM 1488 C C . VAL A 1 190 ? -1.603 -8.418 13.644 1.00 71.44 190 VAL A C 1
ATOM 1490 O O . VAL A 1 190 ? -2.391 -8.670 14.580 1.00 71.44 190 VAL A O 1
#

Secondary structure (DSSP, 8-state):
----------------------TTHHHHHHHHHHHHHHHHHHHHHHHHHHHTT-B-TTS-B--BSS----SSHHHHHHHHHHHHTTTTSHHHHHHHHHHTTBTTHHHHHHHHT---TTGGGHHHHHHHHHH--HHHHHHHHHHHHHTT--TTS-HHHHHH--PEETTEE-SS-HHHHHHHHHHHHHHTT-

Sequence (190 aa):
MQDIANTYVQAQSPASDDVPDQSPDLTVAYVVIELDSLWANTAKALFVSVALGASDGSGTRVEMTKRPSPQGLAAALELARELERRWWKRRSLLKALRQVGATNCGQVQIATNVPAVAFNHLHLFRNFYAHRGIESREKLEVPLRSLRVPTQYSATRALLTHYRKSGSPRHQPILLDLLDEVRATIELLV

pLDDT: mean 80.19, std 14.46, range [39.81, 95.31]